Protein AF-A0A7S4VTU2-F1 (afdb_monomer_lite)

Organism: NCBI:txid49249

Foldseek 3Di:
DVVVPPPPDDDDDPDDQPDWAQAEEEADQDPVCLVVVLQVVQLVCVCVVCVPPPCPPDTCELFQGWEEEVPDTRHDPVGHRYYYYYLVVVVVVCVVVLLNGRHQEYELEACVVVDPSSVVSLVSLLLSQLLLDDDDPPPDDPPPPPVDDPDPPDDPVNVVVVVSVVSNVVNVVSVGHHYHYHYYHDDDPVVVVCQVSADAPPVRHRPDDPDDDDDDDDPPPPDPPDDDDDDDPDDDDDDDDDPDDDPDPLVVQLVVVVCCVVVQVPDPPRDDDDDDDDDDDVSVVVSVVVNVVVVVVVVVVVVVVVVVPPDDDDDPPVVVPVPD

Radius of gyration: 29.03 Å; chains: 1; bounding box: 72×48×92 Å

Structure (mmCIF, N/CA/C/O backbone):
data_AF-A0A7S4VTU2-F1
#
_entry.id   AF-A0A7S4VTU2-F1
#
loop_
_atom_site.group_PDB
_atom_site.id
_atom_site.type_symbol
_atom_site.label_atom_id
_atom_site.label_alt_id
_atom_site.label_comp_id
_atom_site.label_asym_id
_atom_site.label_entity_id
_atom_site.label_seq_id
_atom_site.pdbx_PDB_ins_code
_atom_site.Cartn_x
_atom_site.Cartn_y
_atom_site.Cartn_z
_atom_site.occupancy
_atom_site.B_iso_or_equiv
_atom_site.auth_seq_id
_atom_site.auth_comp_id
_atom_site.auth_asym_id
_atom_site.auth_atom_id
_atom_site.pdbx_PDB_model_num
ATOM 1 N N . LEU A 1 1 ? 19.420 9.548 -17.922 1.00 40.00 1 LEU A N 1
ATOM 2 C CA . LEU A 1 1 ? 20.019 8.667 -18.965 1.00 40.00 1 LEU A CA 1
ATOM 3 C C . LEU A 1 1 ? 21.551 8.772 -19.088 1.00 40.00 1 LEU A C 1
ATOM 5 O O . LEU A 1 1 ? 22.190 7.732 -19.171 1.00 40.00 1 LEU A O 1
ATOM 9 N N . ARG A 1 2 ? 22.180 9.964 -19.043 1.00 29.72 2 ARG A N 1
ATOM 10 C CA . ARG A 1 2 ? 23.663 10.096 -19.081 1.00 29.72 2 ARG A CA 1
ATOM 11 C C . ARG A 1 2 ? 24.405 9.449 -17.895 1.00 29.72 2 ARG A C 1
ATOM 13 O O . ARG A 1 2 ? 25.515 8.967 -18.078 1.00 29.72 2 ARG A O 1
ATOM 20 N N . GLN A 1 3 ? 23.776 9.350 -16.723 1.00 34.97 3 GLN A N 1
ATOM 21 C CA . GLN A 1 3 ? 24.360 8.702 -15.535 1.00 34.97 3 GLN A CA 1
ATOM 22 C C . GLN A 1 3 ? 24.452 7.165 -15.618 1.00 34.97 3 GLN A C 1
ATOM 24 O O . GLN A 1 3 ? 25.095 6.549 -14.777 1.00 34.97 3 GLN A O 1
ATOM 29 N N . ILE A 1 4 ? 23.857 6.529 -16.635 1.00 45.12 4 ILE A N 1
ATOM 30 C CA . ILE A 1 4 ? 23.914 5.064 -16.798 1.00 45.12 4 ILE A CA 1
ATOM 31 C C . ILE A 1 4 ? 25.261 4.625 -17.409 1.00 45.12 4 ILE A C 1
ATOM 33 O O . ILE A 1 4 ? 25.689 3.490 -17.220 1.00 45.12 4 ILE A O 1
ATOM 37 N N . ARG A 1 5 ? 25.976 5.528 -18.097 1.00 38.53 5 ARG A N 1
ATOM 38 C CA . ARG A 1 5 ? 27.208 5.201 -18.836 1.00 38.53 5 ARG A CA 1
ATOM 39 C C . ARG A 1 5 ? 28.486 5.207 -17.986 1.00 38.53 5 ARG A C 1
ATOM 41 O O . ARG A 1 5 ? 29.438 4.528 -18.349 1.00 38.53 5 ARG A O 1
ATOM 48 N N . SER A 1 6 ? 28.535 5.931 -16.865 1.00 34.62 6 SER A N 1
ATOM 49 C CA . SER A 1 6 ? 29.806 6.204 -16.166 1.00 34.62 6 SER A CA 1
ATOM 50 C C . SER A 1 6 ? 30.264 5.130 -15.169 1.00 34.62 6 SER A C 1
ATOM 52 O O . SER A 1 6 ? 31.281 5.325 -14.515 1.00 34.62 6 SER A O 1
ATOM 54 N N . LYS A 1 7 ? 29.555 4.000 -15.033 1.00 42.59 7 LYS A N 1
ATOM 55 C CA . LYS A 1 7 ? 29.944 2.903 -14.119 1.00 42.59 7 LYS A CA 1
ATOM 56 C C . LYS A 1 7 ? 30.549 1.669 -14.802 1.00 42.59 7 LYS A C 1
ATOM 58 O O . LYS A 1 7 ? 30.859 0.708 -14.113 1.00 42.59 7 LYS A O 1
ATOM 63 N N . PHE A 1 8 ? 30.744 1.683 -16.122 1.00 46.78 8 PHE A N 1
ATOM 64 C CA . PHE A 1 8 ? 31.184 0.499 -16.882 1.00 46.78 8 PHE A CA 1
ATOM 65 C C . PHE A 1 8 ? 32.646 0.522 -17.354 1.00 46.78 8 PHE A C 1
ATOM 67 O O . PHE A 1 8 ? 33.043 -0.295 -18.175 1.00 46.78 8 PHE A O 1
ATOM 74 N N . SER A 1 9 ? 33.470 1.420 -16.817 1.00 39.59 9 SER A N 1
ATOM 75 C CA . SER A 1 9 ? 34.893 1.504 -17.156 1.00 39.59 9 SER A CA 1
ATOM 76 C C . SER A 1 9 ? 35.745 1.535 -15.889 1.00 39.59 9 SER A C 1
ATOM 78 O O . SER A 1 9 ? 36.169 2.607 -15.462 1.00 39.59 9 SER A O 1
ATOM 80 N N . SER A 1 10 ? 35.958 0.374 -15.262 1.00 35.88 10 SER A N 1
ATOM 81 C CA . SER A 1 10 ? 37.246 -0.029 -14.660 1.00 35.88 10 SER A CA 1
ATOM 82 C C . SER A 1 10 ? 37.126 -1.276 -13.773 1.00 35.88 10 SER A C 1
ATOM 84 O O . SER A 1 10 ? 36.229 -1.406 -12.947 1.00 35.88 10 SER A O 1
ATOM 86 N N . SER A 1 11 ? 38.132 -2.141 -13.918 1.00 35.06 11 SER A N 1
ATOM 87 C CA . SER A 1 11 ? 38.519 -3.283 -13.078 1.00 35.06 11 SER A CA 1
ATOM 88 C C . SER A 1 11 ? 37.691 -4.572 -13.185 1.00 35.06 11 SER A C 1
ATOM 90 O O . SER A 1 11 ? 36.651 -4.769 -12.563 1.00 35.06 11 SER A O 1
ATOM 92 N N . ALA A 1 12 ? 38.260 -5.505 -13.952 1.00 45.22 12 ALA A N 1
ATOM 93 C CA . ALA A 1 12 ? 38.020 -6.931 -13.837 1.00 45.22 12 ALA A CA 1
ATOM 94 C C . ALA A 1 12 ? 38.477 -7.411 -12.447 1.00 45.22 12 ALA A C 1
ATOM 96 O O . ALA A 1 12 ? 39.652 -7.672 -12.211 1.00 45.22 12 ALA A O 1
ATOM 97 N N . SER A 1 13 ? 37.531 -7.506 -11.522 1.00 37.91 13 SER A N 1
ATOM 98 C CA . SER A 1 13 ? 37.594 -8.409 -10.372 1.00 37.91 13 SER A CA 1
ATOM 99 C C . SER A 1 13 ? 36.424 -9.383 -10.508 1.00 37.91 13 SER A C 1
ATOM 101 O O . SER A 1 13 ? 35.454 -9.061 -11.198 1.00 37.91 13 SER A O 1
ATOM 103 N N . SER A 1 14 ? 36.528 -10.585 -9.938 1.00 41.78 14 SER A N 1
ATOM 104 C CA . SER A 1 14 ? 35.570 -11.705 -10.003 1.00 41.78 14 SER A CA 1
ATOM 105 C C . SER A 1 14 ? 34.152 -11.331 -9.533 1.00 41.78 14 SER A C 1
ATOM 107 O O . SER A 1 14 ? 33.668 -11.725 -8.473 1.00 41.78 14 SER A O 1
ATOM 109 N N . THR A 1 15 ? 33.465 -10.532 -10.344 1.00 41.22 15 THR A N 1
ATOM 110 C CA . THR A 1 15 ? 32.199 -9.897 -10.010 1.00 41.22 15 THR A CA 1
ATOM 111 C C . THR A 1 15 ? 31.136 -10.980 -10.055 1.00 41.22 15 THR A C 1
ATOM 113 O O . THR A 1 15 ? 30.817 -11.489 -11.131 1.00 41.22 15 THR A O 1
ATOM 116 N N . LYS A 1 16 ? 30.610 -11.363 -8.881 1.00 49.78 16 LYS A N 1
ATOM 117 C CA . LYS A 1 16 ? 29.386 -12.168 -8.757 1.00 49.78 16 LYS A CA 1
ATOM 118 C C . LYS A 1 16 ? 28.399 -11.686 -9.820 1.00 49.78 16 LYS A C 1
ATOM 120 O O . LYS A 1 16 ? 28.089 -10.495 -9.845 1.00 49.78 16 LYS A O 1
ATOM 125 N N . GLN A 1 17 ? 27.947 -12.583 -10.700 1.00 56.03 17 GLN A N 1
ATOM 126 C CA . GLN A 1 17 ? 26.951 -12.248 -11.719 1.00 56.03 17 GLN A CA 1
ATOM 127 C C . GLN A 1 17 ? 25.805 -11.487 -11.048 1.00 56.03 17 GLN A C 1
ATOM 129 O O . GLN A 1 17 ? 25.237 -11.961 -10.062 1.00 56.03 17 GLN A O 1
ATOM 134 N N . GLN A 1 18 ? 25.524 -10.276 -11.527 1.00 66.38 18 GLN A N 1
ATOM 135 C CA . GLN A 1 18 ? 24.497 -9.432 -10.938 1.00 66.38 18 GLN A CA 1
ATOM 136 C C . GLN A 1 18 ? 23.137 -10.098 -11.165 1.00 66.38 18 GLN A C 1
ATOM 138 O O . GLN A 1 18 ? 22.614 -10.094 -12.275 1.00 66.38 18 GLN A O 1
ATOM 143 N N . GLN A 1 19 ? 22.587 -10.714 -10.120 1.00 81.81 19 GLN A N 1
ATOM 144 C CA . GLN A 1 19 ? 21.297 -11.390 -10.197 1.00 81.81 19 GLN A CA 1
ATOM 145 C C . GLN A 1 19 ? 20.171 -10.350 -10.166 1.00 81.81 19 GLN A C 1
ATOM 147 O O . GLN A 1 19 ? 20.000 -9.629 -9.181 1.00 81.81 19 GLN A O 1
ATOM 152 N N . TYR A 1 20 ? 19.416 -10.266 -11.259 1.00 92.69 20 TYR A N 1
ATOM 153 C CA . TYR A 1 20 ? 18.222 -9.429 -11.382 1.00 92.69 20 TYR A CA 1
ATOM 154 C C . TYR A 1 20 ? 16.967 -10.188 -10.943 1.00 92.69 20 TYR A C 1
ATOM 156 O O . TYR A 1 20 ? 16.973 -11.415 -10.821 1.00 92.69 20 TYR A O 1
ATOM 164 N N . GLY A 1 21 ? 15.884 -9.450 -10.701 1.00 93.69 21 GLY A N 1
ATOM 165 C CA . GLY A 1 21 ? 14.573 -10.034 -10.418 1.00 93.69 21 GLY A CA 1
ATOM 166 C C . GLY A 1 21 ? 14.492 -10.851 -9.126 1.00 93.69 21 GLY A C 1
ATOM 167 O O . GLY A 1 21 ? 13.740 -11.814 -9.061 1.00 93.69 21 GLY A O 1
ATOM 168 N N . GLN A 1 22 ? 15.294 -10.503 -8.120 1.00 94.44 22 GLN A N 1
ATOM 169 C CA . GLN A 1 22 ? 15.454 -11.281 -6.888 1.00 94.44 22 GLN A CA 1
ATOM 170 C C . GLN A 1 22 ? 14.458 -10.915 -5.782 1.00 94.44 22 GLN A C 1
ATOM 172 O O . GLN A 1 22 ? 14.424 -11.598 -4.761 1.00 94.44 22 GLN A O 1
ATOM 177 N N . ILE A 1 23 ? 13.715 -9.819 -5.946 1.00 97.38 23 ILE A N 1
ATOM 178 C CA . ILE A 1 23 ? 12.828 -9.266 -4.919 1.00 97.38 23 ILE A CA 1
ATOM 179 C C . ILE A 1 23 ? 11.372 -9.333 -5.387 1.00 97.38 23 ILE A C 1
ATOM 181 O O . ILE A 1 23 ? 11.063 -9.024 -6.541 1.00 97.38 23 ILE A O 1
ATOM 185 N N . ILE A 1 24 ? 10.489 -9.699 -4.464 1.00 98.50 24 ILE A N 1
ATOM 186 C CA . ILE A 1 24 ? 9.048 -9.473 -4.529 1.00 98.50 24 ILE A CA 1
ATOM 187 C C . ILE A 1 24 ? 8.789 -8.136 -3.832 1.00 98.50 24 ILE A C 1
ATOM 189 O O . ILE A 1 24 ? 9.043 -8.005 -2.634 1.00 98.50 24 ILE A O 1
ATOM 193 N N . GLY A 1 25 ? 8.370 -7.127 -4.592 1.00 98.44 25 GLY A N 1
ATOM 194 C CA . GLY A 1 25 ? 7.991 -5.821 -4.049 1.00 98.44 25 GLY A CA 1
ATOM 195 C C . GLY A 1 25 ? 6.485 -5.762 -3.835 1.00 98.44 25 GLY A C 1
ATOM 196 O O . GLY A 1 25 ? 5.756 -6.051 -4.773 1.00 98.44 25 GLY A O 1
ATOM 197 N N . ILE A 1 26 ? 6.022 -5.393 -2.645 1.00 98.69 26 ILE A N 1
ATOM 198 C CA . ILE A 1 26 ? 4.600 -5.244 -2.321 1.00 98.69 26 ILE A CA 1
ATOM 199 C C . ILE A 1 26 ? 4.356 -3.804 -1.905 1.00 98.69 26 ILE A C 1
ATOM 201 O O . ILE A 1 26 ? 4.877 -3.361 -0.876 1.00 98.69 26 ILE A O 1
ATOM 205 N N . THR A 1 27 ? 3.610 -3.058 -2.713 1.00 98.19 27 THR A N 1
ATOM 206 C CA . THR A 1 27 ? 3.321 -1.665 -2.393 1.00 98.19 27 THR A CA 1
ATOM 207 C C . THR A 1 27 ? 2.128 -1.534 -1.466 1.00 98.19 27 THR A C 1
ATOM 209 O O . THR A 1 27 ? 1.246 -2.382 -1.462 1.00 98.19 27 THR A O 1
ATOM 212 N N . GLN A 1 28 ? 2.148 -0.498 -0.636 1.00 97.81 28 GLN A N 1
ATOM 213 C CA . GLN A 1 28 ? 1.076 -0.139 0.284 1.00 97.81 28 GLN A CA 1
ATOM 214 C C . GLN A 1 28 ? 0.897 1.386 0.247 1.00 97.81 28 GLN A C 1
ATOM 216 O O . GLN A 1 28 ? 1.896 2.110 0.357 1.00 97.81 28 GLN A O 1
ATOM 221 N N . PRO A 1 29 ? -0.332 1.916 0.175 1.00 95.12 29 PRO A N 1
ATOM 222 C CA . PRO A 1 29 ? -0.556 3.361 0.158 1.00 95.12 29 PRO A CA 1
ATOM 223 C C . PRO A 1 29 ? -0.174 4.006 1.499 1.00 95.12 29 PRO A C 1
ATOM 225 O O . PRO A 1 29 ? 0.302 5.145 1.555 1.00 95.12 29 PRO A O 1
ATOM 228 N N . ARG A 1 30 ? -0.296 3.253 2.602 1.00 95.31 30 ARG A N 1
ATOM 229 C CA . ARG A 1 30 ? -0.064 3.735 3.970 1.00 95.31 30 ARG A CA 1
ATOM 230 C C . ARG A 1 30 ? 1.252 3.218 4.543 1.00 95.31 30 ARG A C 1
ATOM 232 O O . ARG A 1 30 ? 1.562 2.029 4.502 1.00 95.31 30 ARG A O 1
ATOM 239 N N . ARG A 1 31 ? 2.007 4.118 5.186 1.00 96.69 31 ARG A N 1
ATOM 240 C CA . ARG A 1 31 ? 3.276 3.779 5.862 1.00 96.69 31 ARG A CA 1
ATOM 241 C C . ARG A 1 31 ? 3.079 2.745 6.968 1.00 96.69 31 ARG A C 1
ATOM 243 O O . ARG A 1 31 ? 3.867 1.811 7.059 1.00 96.69 31 ARG A O 1
ATOM 250 N N . VAL A 1 32 ? 2.042 2.924 7.790 1.00 96.38 32 VAL A N 1
ATOM 251 C CA . VAL A 1 32 ? 1.743 2.022 8.912 1.00 96.38 32 VAL A CA 1
ATOM 252 C C . VAL A 1 32 ? 1.470 0.613 8.392 1.00 96.38 32 VAL A C 1
ATOM 254 O O . VAL A 1 32 ? 2.102 -0.314 8.878 1.00 96.38 32 VAL A O 1
ATOM 257 N N . ALA A 1 33 ? 0.652 0.472 7.341 1.00 96.50 33 ALA A N 1
ATOM 258 C CA . ALA A 1 33 ? 0.368 -0.816 6.706 1.00 96.50 33 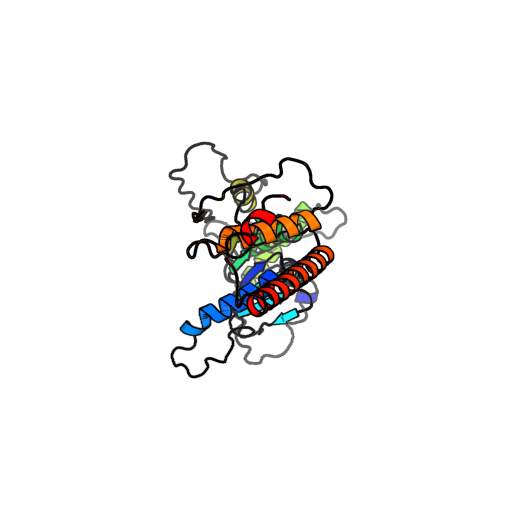ALA A CA 1
ATOM 259 C C . ALA A 1 33 ? 1.643 -1.507 6.195 1.00 96.50 33 ALA A C 1
ATOM 261 O O . ALA A 1 33 ? 1.892 -2.662 6.527 1.00 96.50 33 ALA A O 1
ATOM 262 N N . ALA A 1 34 ? 2.517 -0.791 5.474 1.00 97.69 34 ALA A N 1
ATOM 263 C CA . ALA A 1 34 ? 3.781 -1.361 4.995 1.00 97.69 34 ALA A CA 1
ATOM 264 C C . ALA A 1 34 ? 4.655 -1.925 6.131 1.00 97.69 34 ALA A C 1
ATOM 266 O O . ALA A 1 34 ? 5.261 -2.985 5.980 1.00 97.69 34 ALA A O 1
ATOM 267 N N . ILE A 1 35 ? 4.730 -1.221 7.266 1.00 97.94 35 ILE A N 1
ATOM 268 C CA . ILE A 1 35 ? 5.547 -1.623 8.420 1.00 97.94 35 ILE A CA 1
ATOM 269 C C . ILE A 1 35 ? 4.910 -2.809 9.151 1.00 97.94 35 ILE A C 1
ATOM 271 O O . ILE A 1 35 ? 5.590 -3.800 9.430 1.00 97.94 35 ILE A O 1
ATOM 275 N N . THR A 1 36 ? 3.619 -2.718 9.477 1.00 97.56 36 THR A N 1
ATOM 276 C CA . THR A 1 36 ? 2.928 -3.730 10.286 1.00 97.56 36 THR A CA 1
ATOM 277 C C . THR A 1 36 ? 2.757 -5.037 9.524 1.00 97.56 36 THR A C 1
ATOM 279 O O . THR A 1 36 ? 3.009 -6.094 10.100 1.00 97.56 36 THR A O 1
ATOM 282 N N . ILE A 1 37 ? 2.441 -4.984 8.226 1.00 97.81 37 ILE A N 1
ATOM 283 C CA . ILE A 1 37 ? 2.336 -6.179 7.382 1.00 97.81 37 ILE A CA 1
ATOM 284 C C . ILE A 1 37 ? 3.711 -6.835 7.222 1.00 97.81 37 ILE A C 1
ATOM 286 O O . ILE A 1 37 ? 3.826 -8.044 7.398 1.00 97.81 37 ILE A O 1
ATOM 290 N N . ALA A 1 38 ? 4.783 -6.068 6.982 1.00 97.56 38 ALA A N 1
ATOM 291 C CA . ALA A 1 38 ? 6.133 -6.635 6.902 1.00 97.56 38 ALA A CA 1
ATOM 292 C C . ALA A 1 38 ? 6.541 -7.352 8.195 1.00 97.56 38 ALA A C 1
ATOM 294 O O . ALA A 1 38 ? 7.101 -8.450 8.151 1.00 97.56 38 ALA A O 1
ATOM 295 N N . LYS A 1 39 ? 6.247 -6.742 9.349 1.00 95.94 39 LYS A N 1
ATOM 296 C CA . LYS A 1 39 ? 6.483 -7.358 10.657 1.00 95.94 39 LYS A CA 1
ATOM 297 C C . LYS A 1 39 ? 5.674 -8.648 10.804 1.00 95.94 39 LYS A C 1
ATOM 299 O O . LYS A 1 39 ? 6.248 -9.681 11.139 1.00 95.94 39 LYS A O 1
ATOM 304 N N . ARG A 1 40 ? 4.382 -8.606 10.476 1.00 95.50 40 ARG A N 1
ATOM 305 C CA . ARG A 1 40 ? 3.490 -9.761 10.570 1.00 95.50 40 ARG A CA 1
ATOM 306 C C . ARG A 1 40 ? 3.939 -10.918 9.674 1.00 95.50 40 ARG A C 1
ATOM 308 O O . ARG A 1 40 ? 4.052 -12.041 10.148 1.00 95.50 40 ARG A O 1
ATOM 315 N N . VAL A 1 41 ? 4.276 -10.649 8.414 1.00 95.88 41 VAL A N 1
ATOM 316 C CA . VAL A 1 41 ? 4.770 -11.670 7.473 1.00 95.88 41 VAL A CA 1
ATOM 317 C C . VAL A 1 41 ? 6.114 -12.244 7.918 1.00 95.88 41 VAL A C 1
ATOM 319 O O . VAL A 1 41 ? 6.349 -13.442 7.790 1.00 95.88 41 VAL A O 1
ATOM 322 N N . SER A 1 42 ? 6.998 -11.424 8.493 1.00 93.56 42 SER A N 1
ATOM 323 C CA . SER A 1 42 ? 8.229 -11.919 9.120 1.00 93.56 42 SER A CA 1
ATOM 324 C C . SER A 1 42 ? 7.935 -12.928 10.237 1.00 93.56 42 SER A C 1
ATOM 326 O O . SER A 1 42 ? 8.594 -13.963 10.309 1.00 93.56 42 SER A O 1
ATOM 328 N N . GLU A 1 43 ? 6.968 -12.633 11.107 1.00 91.81 43 GLU A N 1
ATOM 329 C CA . GLU A 1 43 ? 6.561 -13.515 12.210 1.00 91.81 43 GLU A CA 1
ATOM 330 C C . GLU A 1 43 ? 5.907 -14.807 11.698 1.00 91.81 43 GLU A C 1
ATOM 332 O O . GLU A 1 43 ? 6.222 -15.886 12.192 1.00 91.81 43 GLU A O 1
ATOM 337 N N . GLU A 1 44 ? 5.064 -14.727 10.666 1.00 91.62 44 GLU A N 1
ATOM 338 C CA . GLU A 1 44 ? 4.400 -15.894 10.068 1.00 91.62 44 GLU A CA 1
ATOM 339 C C . GLU A 1 44 ? 5.366 -16.827 9.325 1.00 91.62 44 GLU A C 1
ATOM 341 O O . GLU A 1 44 ? 5.181 -18.045 9.324 1.00 91.62 44 GLU A O 1
ATOM 346 N N . LEU A 1 45 ? 6.427 -16.288 8.720 1.00 90.12 45 LEU A N 1
ATOM 347 C CA . LEU A 1 45 ? 7.443 -17.089 8.031 1.00 90.12 45 LEU A CA 1
ATOM 348 C C . LEU A 1 45 ? 8.474 -17.709 8.983 1.00 90.12 45 LEU A C 1
ATOM 350 O O . LEU A 1 45 ? 9.109 -18.709 8.627 1.00 90.12 45 LEU A O 1
ATOM 354 N N . ALA A 1 46 ? 8.652 -17.147 10.183 1.00 85.50 46 ALA A N 1
ATOM 355 C CA . ALA A 1 46 ? 9.682 -17.576 11.127 1.00 85.50 46 ALA A CA 1
ATOM 356 C C . ALA A 1 46 ? 9.629 -19.083 11.471 1.00 85.50 46 ALA A C 1
ATOM 358 O O . ALA A 1 46 ? 10.683 -19.725 11.384 1.00 85.50 46 ALA A O 1
ATOM 359 N N . PRO A 1 47 ? 8.461 -19.703 11.757 1.00 83.88 47 PRO A N 1
ATOM 360 C CA . PRO A 1 47 ? 8.382 -21.134 12.071 1.00 83.88 47 PRO A CA 1
ATOM 361 C C . PRO A 1 47 ? 8.888 -22.044 10.944 1.00 83.88 47 PRO A C 1
ATOM 363 O O . PRO A 1 47 ? 9.502 -23.077 11.202 1.00 83.88 47 PRO A O 1
ATOM 366 N N . SER A 1 48 ? 8.667 -21.656 9.684 1.00 81.25 48 SER A N 1
ATOM 367 C CA . SER A 1 48 ? 9.107 -22.441 8.522 1.00 81.25 48 SER A CA 1
ATOM 368 C C . SER A 1 48 ? 10.608 -22.304 8.259 1.00 81.25 48 SER A C 1
ATOM 370 O O . SER A 1 48 ? 11.234 -23.219 7.722 1.00 81.25 48 SER A O 1
ATOM 372 N N . TYR A 1 49 ? 11.196 -21.163 8.628 1.00 77.44 49 TYR A N 1
ATOM 373 C CA . TYR A 1 49 ? 12.594 -20.846 8.340 1.00 77.44 49 TYR A CA 1
ATOM 374 C C . TYR A 1 49 ? 13.556 -21.378 9.413 1.00 77.44 49 TYR A C 1
ATOM 376 O O . TYR A 1 49 ? 14.664 -21.814 9.101 1.00 77.44 49 TYR A O 1
ATOM 384 N N . PHE A 1 50 ? 13.128 -21.405 10.677 1.00 77.25 50 PHE A N 1
ATOM 385 C CA . PHE A 1 50 ? 13.928 -21.876 11.808 1.00 77.25 50 PHE A CA 1
ATOM 386 C C . PHE A 1 50 ? 13.462 -23.265 12.278 1.00 77.25 50 PHE A C 1
ATOM 388 O O . PHE A 1 50 ? 12.941 -23.420 13.377 1.00 77.25 50 PHE A O 1
ATOM 395 N N . ARG A 1 51 ? 13.675 -24.305 11.453 1.00 62.88 51 ARG A N 1
ATOM 396 C CA . ARG A 1 51 ? 13.191 -25.683 11.720 1.00 62.88 51 ARG A CA 1
ATOM 397 C C . ARG A 1 51 ? 13.737 -26.345 13.000 1.00 62.88 51 ARG A C 1
ATOM 399 O O . ARG A 1 51 ? 13.154 -27.329 13.435 1.00 62.88 51 ARG A O 1
ATOM 406 N N . ASN A 1 52 ? 14.806 -25.821 13.611 1.00 58.81 52 ASN A N 1
ATOM 407 C CA . ASN A 1 52 ? 15.500 -26.468 14.738 1.00 58.81 52 ASN A CA 1
ATOM 408 C C . ASN A 1 52 ? 15.541 -25.646 16.040 1.00 58.81 52 ASN A C 1
ATOM 410 O O . ASN A 1 52 ? 16.356 -25.936 16.909 1.00 58.81 52 ASN A O 1
ATOM 414 N N . GLY A 1 53 ? 14.698 -24.621 16.203 1.00 53.88 53 GLY A N 1
ATOM 415 C CA . GLY A 1 53 ? 14.548 -23.925 17.494 1.00 53.88 53 GLY A CA 1
ATOM 416 C C . GLY A 1 53 ? 15.783 -23.163 18.002 1.00 53.88 53 GLY A C 1
ATOM 417 O O . GLY A 1 53 ? 15.744 -22.604 19.091 1.00 53.88 53 GLY A O 1
ATOM 418 N N . THR A 1 54 ? 16.869 -23.089 17.229 1.00 53.06 54 THR A N 1
ATOM 419 C CA . THR A 1 54 ? 18.134 -22.480 17.670 1.00 53.06 54 THR A CA 1
ATOM 420 C C . THR A 1 54 ? 18.145 -20.952 17.631 1.00 53.06 54 THR A C 1
ATOM 422 O O . THR A 1 54 ? 19.148 -20.367 18.009 1.00 53.06 54 THR A O 1
ATOM 425 N N . ASP A 1 55 ? 17.070 -20.297 17.180 1.00 57.44 55 ASP A N 1
ATOM 426 C CA . ASP A 1 55 ? 17.054 -18.842 16.980 1.00 57.44 55 ASP A CA 1
ATOM 427 C C . ASP A 1 55 ? 15.622 -18.253 17.044 1.00 57.44 55 ASP A C 1
ATOM 429 O O . ASP A 1 55 ? 15.240 -17.429 16.218 1.00 57.44 55 ASP A O 1
ATOM 433 N N . ILE A 1 56 ? 14.798 -18.638 18.035 1.00 54.22 56 ILE A N 1
ATOM 434 C CA . ILE A 1 56 ? 13.434 -18.070 18.207 1.00 54.22 56 ILE A CA 1
ATOM 435 C C . ILE A 1 56 ? 13.419 -16.536 18.364 1.00 54.22 56 ILE A C 1
ATOM 437 O O . ILE A 1 56 ? 12.396 -15.895 18.150 1.00 54.22 56 ILE A O 1
ATOM 441 N N . ASN A 1 57 ? 14.565 -15.948 18.720 1.00 55.59 57 ASN A N 1
ATOM 442 C CA . ASN A 1 57 ? 14.748 -14.507 18.894 1.00 55.59 57 ASN A CA 1
ATOM 443 C C . ASN A 1 57 ? 15.251 -13.803 17.623 1.00 55.59 57 ASN A C 1
ATOM 445 O O . ASN A 1 57 ? 15.449 -12.586 17.627 1.00 55.59 57 ASN A O 1
ATOM 449 N N . LYS A 1 58 ? 15.499 -14.535 16.530 1.00 68.19 58 LYS A N 1
ATOM 450 C CA . LYS A 1 58 ? 16.052 -13.959 15.307 1.00 68.19 58 LYS A CA 1
ATOM 451 C C . LYS A 1 58 ? 14.938 -13.514 14.375 1.00 68.19 58 LYS A C 1
ATOM 453 O O . LYS A 1 58 ? 14.284 -14.315 13.715 1.00 68.19 58 LYS A O 1
ATOM 458 N N . SER A 1 59 ? 14.756 -12.203 14.294 1.00 79.69 59 SER A N 1
ATOM 459 C CA . SER A 1 59 ? 13.774 -11.617 13.390 1.00 79.69 59 SER A CA 1
ATOM 460 C C . SER A 1 59 ? 14.178 -11.799 11.922 1.00 79.69 59 SER A C 1
ATOM 462 O O . SER A 1 59 ? 15.317 -11.520 11.524 1.00 79.69 59 SER A O 1
ATOM 464 N N . LEU A 1 60 ? 13.227 -12.244 11.097 1.00 89.69 60 LEU A N 1
ATOM 465 C CA . LEU A 1 60 ? 13.364 -12.220 9.639 1.00 89.69 60 LEU A CA 1
ATOM 466 C C . LEU A 1 60 ? 13.191 -10.800 9.078 1.00 89.69 60 LEU A C 1
ATOM 468 O O . LEU A 1 60 ? 13.600 -10.559 7.939 1.00 89.69 60 LEU A O 1
ATOM 472 N N . LEU A 1 61 ? 12.645 -9.873 9.876 1.00 93.88 61 LEU A N 1
ATOM 473 C CA . LEU A 1 61 ? 12.477 -8.465 9.539 1.00 93.88 61 LEU A CA 1
ATOM 474 C C . LEU A 1 61 ? 13.839 -7.775 9.402 1.00 93.88 61 LEU A C 1
ATOM 476 O O . LEU A 1 61 ? 14.726 -7.948 10.234 1.00 93.88 61 LEU A O 1
ATOM 480 N N . GLY A 1 62 ? 14.010 -7.004 8.333 1.00 93.06 62 GLY A N 1
ATOM 481 C CA . GLY A 1 62 ? 15.291 -6.421 7.936 1.00 93.06 62 GLY A CA 1
ATOM 482 C C . GLY A 1 62 ? 16.205 -7.384 7.179 1.00 93.06 62 GLY A C 1
ATOM 483 O O . GLY A 1 62 ? 17.076 -6.934 6.438 1.00 93.06 62 GLY A O 1
ATOM 484 N N . ASN A 1 63 ? 15.978 -8.694 7.305 1.00 92.38 63 ASN A N 1
ATOM 485 C CA . ASN A 1 63 ? 16.735 -9.742 6.632 1.00 92.38 63 ASN A CA 1
ATOM 486 C C . ASN A 1 63 ? 15.949 -10.245 5.421 1.00 92.38 63 ASN A C 1
ATOM 488 O O . ASN A 1 63 ? 15.980 -9.585 4.391 1.00 92.38 63 ASN A O 1
ATOM 492 N N . LEU A 1 64 ? 15.240 -11.376 5.526 1.00 93.88 64 LEU A N 1
ATOM 493 C CA . LEU A 1 64 ? 14.464 -11.975 4.431 1.00 93.88 64 LEU A CA 1
ATOM 494 C C . LEU A 1 64 ? 13.261 -11.107 4.031 1.00 93.88 64 LEU A C 1
ATOM 496 O O . LEU A 1 64 ? 13.002 -10.926 2.836 1.00 93.88 64 LEU A O 1
ATOM 500 N N . VAL A 1 65 ? 12.561 -10.573 5.032 1.00 97.44 65 VAL A N 1
ATOM 501 C CA . VAL A 1 65 ? 11.419 -9.668 4.880 1.00 97.44 65 VAL A CA 1
ATOM 502 C C . VAL A 1 65 ? 11.870 -8.278 5.300 1.00 97.44 65 VAL A C 1
ATOM 504 O O . VAL A 1 65 ? 12.553 -8.131 6.307 1.00 97.44 65 VAL A O 1
ATOM 507 N N . GLY A 1 66 ? 11.513 -7.242 4.559 1.00 97.81 66 GLY A N 1
ATOM 508 C CA . GLY A 1 66 ? 11.857 -5.872 4.922 1.00 97.81 66 GLY A CA 1
ATOM 509 C C . GLY A 1 66 ? 10.760 -4.891 4.564 1.00 97.81 66 GLY A C 1
ATOM 510 O O . GLY A 1 66 ? 9.856 -5.217 3.794 1.00 97.81 66 GLY A O 1
ATOM 511 N N . TYR A 1 67 ? 10.875 -3.676 5.094 1.00 98.56 67 TYR A N 1
ATOM 512 C CA . TYR A 1 67 ? 10.044 -2.556 4.672 1.00 98.56 67 TYR A CA 1
ATOM 513 C C . TYR A 1 67 ? 10.873 -1.328 4.292 1.00 98.56 67 TYR A C 1
ATOM 515 O O . TYR A 1 67 ? 11.970 -1.103 4.812 1.00 98.56 67 TYR A O 1
ATOM 523 N N . ARG A 1 68 ? 10.330 -0.498 3.397 1.00 98.19 68 ARG A N 1
ATOM 524 C CA . ARG A 1 68 ? 10.887 0.807 3.019 1.00 98.19 68 ARG A CA 1
ATOM 525 C C . ARG A 1 68 ? 9.786 1.852 2.913 1.00 98.19 68 ARG A C 1
ATOM 527 O O . ARG A 1 68 ? 8.997 1.849 1.972 1.00 98.19 68 ARG A O 1
ATOM 534 N N . VAL A 1 69 ? 9.781 2.796 3.843 1.00 98.19 69 VAL A N 1
ATOM 535 C CA . VAL A 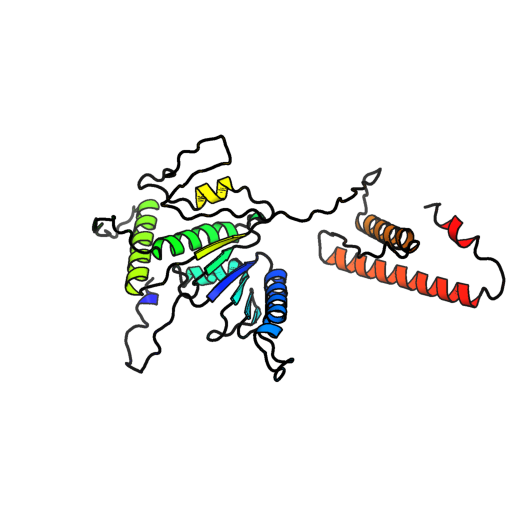1 69 ? 8.872 3.943 3.840 1.00 98.19 69 VAL A CA 1
ATOM 536 C C . VAL A 1 69 ? 9.671 5.248 3.832 1.00 98.19 69 VAL A C 1
ATOM 538 O O . VAL A 1 69 ? 10.899 5.265 3.921 1.00 98.19 69 VAL A O 1
ATOM 541 N N . ARG A 1 70 ? 8.995 6.391 3.691 1.00 96.06 70 ARG A N 1
ATOM 542 C CA . ARG A 1 70 ? 9.689 7.681 3.774 1.00 96.06 70 ARG A CA 1
ATOM 543 C C . ARG A 1 70 ? 10.295 7.850 5.172 1.00 96.06 70 ARG A C 1
ATOM 545 O O . ARG A 1 70 ? 9.583 7.701 6.161 1.00 96.06 70 ARG A O 1
ATOM 552 N N . PHE A 1 71 ? 11.582 8.193 5.216 1.00 95.69 71 PHE A N 1
ATOM 553 C CA . PHE A 1 71 ? 12.371 8.437 6.433 1.00 95.69 71 PHE A CA 1
ATOM 554 C C . PHE A 1 71 ? 12.595 7.232 7.356 1.00 95.69 71 PHE A C 1
ATOM 556 O O . PHE A 1 71 ? 13.257 7.394 8.372 1.00 95.69 71 PHE A O 1
ATOM 563 N N . ASP A 1 72 ? 12.110 6.042 7.002 1.00 97.00 72 ASP A N 1
ATOM 564 C CA . ASP A 1 72 ? 12.353 4.828 7.779 1.00 97.00 72 ASP A CA 1
ATOM 565 C C . ASP A 1 72 ? 12.446 3.605 6.856 1.00 97.00 72 ASP A C 1
ATOM 567 O O . ASP A 1 72 ? 11.646 3.421 5.937 1.00 97.00 72 ASP A O 1
ATOM 571 N N . SER A 1 73 ? 13.469 2.784 7.059 1.00 96.31 73 SER A N 1
ATOM 572 C CA . SER A 1 73 ? 13.782 1.647 6.202 1.00 96.31 73 SER A CA 1
ATOM 573 C C . SER A 1 73 ? 14.457 0.557 7.012 1.00 96.31 73 SER A C 1
ATOM 575 O O . SER A 1 73 ? 15.554 0.757 7.528 1.00 96.31 73 SER A O 1
ATOM 577 N N . ASN A 1 74 ? 13.867 -0.633 6.990 1.00 96.56 74 ASN A N 1
ATOM 578 C CA . ASN A 1 74 ? 14.430 -1.832 7.586 1.00 96.56 74 ASN A CA 1
ATOM 579 C C . ASN A 1 74 ? 14.472 -2.949 6.533 1.00 96.56 74 ASN A C 1
ATOM 581 O O . ASN A 1 74 ? 13.524 -3.717 6.371 1.00 96.56 74 ASN A O 1
ATOM 585 N N . SER A 1 75 ? 15.547 -2.982 5.742 1.00 95.50 75 SER A N 1
ATOM 586 C CA . SER A 1 75 ? 15.771 -3.992 4.700 1.00 95.50 75 SER A CA 1
ATOM 587 C C . SER A 1 75 ? 17.260 -4.147 4.383 1.00 95.50 75 SER A C 1
ATOM 589 O O . SER A 1 75 ? 18.025 -3.181 4.418 1.00 95.50 75 SER A O 1
ATOM 591 N N . SER A 1 76 ? 17.665 -5.365 4.037 1.00 93.50 76 SER A N 1
ATOM 592 C CA . SER A 1 76 ? 19.026 -5.739 3.667 1.00 93.50 76 SER A CA 1
ATOM 593 C C . SER A 1 76 ? 19.168 -5.777 2.143 1.00 93.50 76 SER A C 1
ATOM 595 O O . SER A 1 76 ? 18.453 -6.537 1.484 1.00 93.50 76 SER A O 1
ATOM 597 N N . PRO A 1 77 ? 20.134 -5.049 1.548 1.00 87.75 77 PRO A N 1
ATOM 598 C CA . PRO A 1 77 ? 20.354 -5.049 0.098 1.00 87.75 77 PRO A CA 1
ATOM 599 C C . PRO A 1 77 ? 20.670 -6.423 -0.503 1.00 87.75 77 PRO A C 1
ATOM 601 O O . PRO A 1 77 ? 20.518 -6.614 -1.709 1.00 87.75 77 PRO A O 1
ATOM 604 N N . TYR A 1 78 ? 21.149 -7.359 0.320 1.00 87.50 78 TYR A N 1
ATOM 605 C CA . TYR A 1 78 ? 21.615 -8.672 -0.124 1.00 87.50 78 TYR A CA 1
ATOM 606 C C . TYR A 1 78 ? 20.682 -9.810 0.298 1.00 87.50 78 TYR A C 1
ATOM 608 O O . TYR A 1 78 ? 20.624 -10.830 -0.389 1.00 87.50 78 TYR A O 1
ATOM 616 N N . GLN A 1 79 ? 19.969 -9.653 1.418 1.00 91.31 79 GLN A N 1
ATOM 617 C CA . GLN A 1 79 ? 19.157 -10.722 2.006 1.00 91.31 79 GLN A CA 1
ATOM 618 C C . GLN A 1 79 ? 17.657 -10.529 1.798 1.00 91.31 79 GLN A C 1
ATOM 620 O O . GLN A 1 79 ? 16.951 -11.531 1.733 1.00 91.31 79 GLN A O 1
ATOM 625 N N . THR A 1 80 ? 17.166 -9.294 1.654 1.00 95.56 80 THR A N 1
ATOM 626 C CA . THR A 1 80 ? 15.725 -9.061 1.514 1.00 95.56 80 THR A CA 1
ATOM 627 C C . THR A 1 80 ? 15.221 -9.583 0.183 1.00 95.56 80 THR A C 1
ATOM 629 O O . THR A 1 80 ? 15.715 -9.207 -0.880 1.00 95.56 80 THR A O 1
ATOM 632 N N . LYS A 1 81 ? 14.231 -10.474 0.265 1.00 96.25 81 LYS A N 1
ATOM 633 C CA . LYS A 1 81 ? 13.538 -11.086 -0.874 1.00 96.25 81 LYS A CA 1
ATOM 634 C C . LYS A 1 81 ? 12.073 -10.679 -0.927 1.00 96.25 81 LYS A C 1
ATOM 636 O O . LYS A 1 81 ? 11.528 -10.607 -2.021 1.00 96.25 81 LYS A O 1
ATOM 641 N N . ILE A 1 82 ? 11.468 -10.361 0.217 1.00 98.06 82 ILE A N 1
ATOM 642 C CA . ILE A 1 82 ? 10.107 -9.827 0.318 1.00 98.06 82 ILE A CA 1
ATOM 643 C C . ILE A 1 82 ? 10.217 -8.409 0.864 1.00 98.06 82 ILE A C 1
ATOM 645 O O . ILE A 1 82 ? 10.674 -8.209 1.988 1.00 98.06 82 ILE A O 1
ATOM 649 N N . LEU A 1 83 ? 9.852 -7.421 0.055 1.00 98.50 83 LEU A N 1
ATOM 650 C CA . LEU A 1 83 ? 9.983 -6.016 0.409 1.00 98.50 83 LEU A CA 1
ATOM 651 C C . LEU A 1 83 ? 8.623 -5.332 0.355 1.00 98.50 83 LEU A C 1
ATOM 653 O O . LEU A 1 83 ? 8.076 -5.137 -0.726 1.00 98.50 83 LEU A O 1
ATOM 657 N N . TYR A 1 84 ? 8.140 -4.892 1.510 1.00 98.69 84 TYR A N 1
ATOM 658 C CA . TYR A 1 84 ? 7.005 -3.983 1.604 1.00 98.69 84 TYR A CA 1
ATOM 659 C C . TYR A 1 84 ? 7.488 -2.545 1.448 1.00 98.69 84 TYR A C 1
ATOM 661 O O . TYR A 1 84 ? 8.515 -2.153 2.002 1.00 98.69 84 TYR A O 1
ATOM 669 N N . LEU A 1 85 ? 6.796 -1.719 0.682 1.00 98.50 85 LEU A N 1
ATOM 670 C CA . LEU A 1 85 ? 7.201 -0.329 0.504 1.00 98.50 85 LEU A CA 1
ATOM 671 C C . LEU A 1 85 ? 6.015 0.564 0.196 1.00 98.50 85 LEU A C 1
ATOM 673 O O . LEU A 1 85 ? 5.009 0.091 -0.311 1.00 98.50 85 LEU A O 1
ATOM 677 N N . THR A 1 86 ? 6.119 1.860 0.482 1.00 98.06 86 THR A N 1
ATOM 678 C CA . THR A 1 86 ? 5.062 2.766 0.019 1.00 98.06 86 THR A CA 1
ATOM 679 C C . THR A 1 86 ? 5.158 3.019 -1.479 1.00 98.06 86 THR A C 1
ATOM 681 O O . THR A 1 86 ? 6.261 3.019 -2.040 1.00 98.06 86 THR A O 1
ATOM 684 N N . ASP A 1 87 ? 4.025 3.319 -2.114 1.00 97.31 87 ASP A N 1
ATOM 685 C CA . ASP A 1 87 ? 3.941 3.648 -3.544 1.00 97.31 87 ASP A CA 1
ATOM 686 C C . ASP A 1 87 ? 4.975 4.709 -3.937 1.00 97.31 87 ASP A C 1
ATOM 688 O O . ASP A 1 87 ? 5.777 4.519 -4.854 1.00 97.31 87 ASP A O 1
ATOM 692 N N . GLY A 1 88 ? 5.055 5.793 -3.158 1.00 96.56 88 GLY A N 1
ATOM 693 C CA . GLY A 1 88 ? 6.038 6.854 -3.362 1.00 96.56 88 GLY A CA 1
ATOM 694 C C . GLY A 1 88 ? 7.504 6.401 -3.258 1.00 96.56 88 GLY A C 1
ATOM 695 O O . GLY A 1 88 ? 8.366 6.986 -3.918 1.00 96.56 88 GLY A O 1
ATOM 696 N N . MET A 1 89 ? 7.827 5.368 -2.467 1.00 97.56 89 MET A N 1
ATOM 697 C CA . MET A 1 89 ? 9.188 4.811 -2.418 1.00 97.56 89 MET A CA 1
ATOM 698 C C . MET A 1 89 ? 9.519 4.001 -3.670 1.00 97.56 89 MET A C 1
ATOM 700 O O . MET A 1 89 ? 10.631 4.149 -4.188 1.00 97.56 89 MET A O 1
ATOM 704 N N . LEU A 1 90 ? 8.574 3.205 -4.185 1.00 98.00 90 LEU A N 1
ATOM 705 C CA . LEU A 1 90 ? 8.777 2.479 -5.440 1.00 98.00 90 LEU A CA 1
ATOM 706 C C . LEU A 1 90 ? 8.836 3.439 -6.631 1.00 98.00 90 LEU A C 1
ATOM 708 O O . LEU A 1 90 ? 9.731 3.321 -7.465 1.00 98.00 90 LEU A O 1
ATOM 712 N N . LEU A 1 91 ? 7.956 4.442 -6.675 1.00 97.06 91 LEU A N 1
ATOM 713 C CA . LEU A 1 91 ? 7.957 5.464 -7.720 1.00 97.06 91 LEU A CA 1
ATOM 714 C C . LEU A 1 91 ? 9.284 6.233 -7.747 1.00 97.06 91 LEU A C 1
ATOM 716 O O . LEU A 1 91 ? 9.893 6.398 -8.804 1.00 97.06 91 LEU A O 1
ATOM 720 N N . ARG A 1 92 ? 9.795 6.639 -6.576 1.00 96.12 92 ARG A N 1
ATOM 721 C CA . ARG A 1 92 ? 11.113 7.282 -6.461 1.00 96.12 92 ARG A CA 1
ATOM 722 C C . ARG A 1 92 ? 12.238 6.382 -6.968 1.00 96.12 92 ARG A C 1
ATOM 724 O O . ARG A 1 92 ? 13.170 6.867 -7.610 1.00 96.12 92 ARG A O 1
ATOM 731 N N . GLU A 1 93 ? 12.175 5.087 -6.672 1.00 96.38 93 GLU A N 1
ATOM 732 C CA . GLU A 1 93 ? 13.134 4.116 -7.193 1.00 96.38 93 GLU A CA 1
ATOM 733 C C . GLU A 1 93 ? 13.040 3.996 -8.719 1.00 96.38 93 GLU A C 1
ATOM 735 O O . GLU A 1 93 ? 14.072 4.028 -9.391 1.00 96.38 93 GLU A O 1
ATOM 740 N N . ALA A 1 94 ? 11.828 3.968 -9.272 1.00 96.31 94 ALA A N 1
ATOM 741 C CA . ALA A 1 94 ? 11.582 3.851 -10.704 1.00 96.31 94 ALA A CA 1
ATOM 742 C C . ALA A 1 94 ? 12.086 5.051 -11.523 1.00 96.31 94 ALA A C 1
ATOM 744 O O . ALA A 1 94 ? 12.492 4.882 -12.670 1.00 96.31 94 ALA A O 1
ATOM 745 N N . ILE A 1 95 ? 12.145 6.254 -10.935 1.00 94.44 95 ILE A N 1
ATOM 746 C CA . ILE A 1 95 ? 12.784 7.421 -11.573 1.00 94.44 95 ILE A CA 1
ATOM 747 C C . ILE A 1 95 ? 14.259 7.124 -11.896 1.00 94.44 95 ILE A C 1
ATOM 749 O O . ILE A 1 95 ? 14.772 7.530 -12.940 1.00 94.44 95 ILE A O 1
ATOM 753 N N . SER A 1 96 ? 14.952 6.416 -10.999 1.00 94.38 96 SER A N 1
ATOM 754 C CA . SER A 1 96 ? 16.372 6.073 -11.166 1.00 94.38 96 SER A CA 1
ATOM 755 C C . SER A 1 96 ? 16.579 4.756 -11.912 1.00 94.38 96 SER A C 1
ATOM 757 O O . SER A 1 96 ? 17.561 4.604 -12.642 1.00 94.38 96 SER A O 1
ATOM 759 N N . ASP A 1 97 ? 15.667 3.803 -11.730 1.00 96.31 97 ASP A N 1
ATOM 760 C CA . ASP A 1 97 ? 15.679 2.496 -12.376 1.00 96.31 97 ASP A CA 1
ATOM 761 C C . ASP A 1 97 ? 14.325 2.179 -13.037 1.00 96.31 97 ASP A C 1
ATOM 763 O O . ASP A 1 97 ? 13.538 1.408 -12.484 1.00 96.31 97 ASP A O 1
ATOM 767 N N . PRO A 1 98 ? 14.051 2.720 -14.241 1.00 96.31 98 PRO A N 1
ATOM 768 C CA . PRO A 1 98 ? 12.757 2.547 -14.912 1.00 96.31 98 PRO A CA 1
ATOM 769 C C . PRO A 1 98 ? 12.431 1.103 -15.312 1.00 96.31 98 PRO A C 1
ATOM 771 O O . PRO A 1 98 ? 11.288 0.801 -15.628 1.00 96.31 98 PRO A O 1
ATOM 774 N N . LEU A 1 99 ? 13.427 0.210 -15.327 1.00 96.94 99 LEU A N 1
ATOM 775 C CA . LEU A 1 99 ? 13.246 -1.218 -15.617 1.00 96.94 99 LEU A CA 1
ATOM 776 C C . LEU A 1 99 ? 12.978 -2.053 -14.358 1.00 96.94 99 LEU A C 1
ATOM 778 O O . LEU A 1 99 ? 12.749 -3.261 -14.466 1.00 96.94 99 LEU A O 1
ATOM 782 N N . LEU A 1 100 ? 13.025 -1.429 -13.174 1.00 97.62 100 LEU A N 1
ATOM 783 C CA . LEU A 1 100 ? 12.748 -2.072 -11.889 1.00 97.62 100 LEU A CA 1
ATOM 784 C C . LEU A 1 100 ? 13.546 -3.377 -11.733 1.00 97.62 100 LEU A C 1
ATOM 786 O O . LEU A 1 100 ? 13.012 -4.427 -11.378 1.00 97.62 100 LEU A O 1
ATOM 790 N N . ARG A 1 101 ? 14.849 -3.320 -12.040 1.00 96.31 101 ARG A N 1
ATOM 791 C CA . ARG A 1 101 ? 15.703 -4.498 -12.290 1.00 96.31 101 ARG A CA 1
ATOM 792 C C . ARG A 1 101 ? 15.843 -5.418 -11.083 1.00 96.31 101 ARG A C 1
ATOM 794 O O . ARG A 1 101 ? 16.149 -6.599 -11.237 1.00 96.31 101 ARG A O 1
ATOM 801 N N . LYS A 1 102 ? 15.639 -4.890 -9.876 1.00 95.56 102 LYS A N 1
ATOM 802 C CA . LYS A 1 102 ? 15.673 -5.674 -8.636 1.00 95.56 102 LYS A CA 1
ATOM 803 C C . LYS A 1 102 ? 14.479 -6.616 -8.501 1.00 95.56 102 LYS A C 1
ATOM 805 O O . LYS A 1 102 ? 14.617 -7.659 -7.866 1.00 95.56 102 LYS A O 1
ATOM 810 N N . TYR A 1 103 ? 13.339 -6.262 -9.088 1.00 98.06 103 TYR A N 1
ATOM 811 C CA . TYR A 1 103 ? 12.064 -6.914 -8.825 1.00 98.06 103 TYR A CA 1
ATOM 812 C C . TYR A 1 103 ? 11.750 -7.969 -9.881 1.00 98.06 103 TYR A C 1
ATOM 814 O O . TYR A 1 103 ? 11.834 -7.703 -11.083 1.00 98.06 103 TYR A O 1
ATOM 822 N N . GLY A 1 104 ? 11.436 -9.184 -9.435 1.00 97.00 104 GLY A N 1
ATOM 823 C CA . GLY A 1 104 ? 10.899 -10.253 -10.286 1.00 97.00 104 GLY A CA 1
ATOM 824 C C . GLY A 1 104 ? 9.373 -10.238 -10.301 1.00 97.00 104 GLY A C 1
ATOM 825 O O . GLY A 1 104 ? 8.756 -10.559 -11.316 1.00 97.00 104 GLY A O 1
ATOM 826 N N . ILE A 1 105 ? 8.786 -9.805 -9.183 1.00 97.94 105 ILE A N 1
ATOM 827 C CA . ILE A 1 105 ? 7.349 -9.663 -8.979 1.00 97.94 105 ILE A CA 1
ATOM 828 C C . ILE A 1 105 ? 7.097 -8.316 -8.302 1.00 97.94 105 ILE A C 1
ATOM 830 O O . ILE A 1 105 ? 7.833 -7.938 -7.385 1.00 97.94 105 ILE A O 1
ATOM 834 N N . ILE A 1 106 ? 6.069 -7.605 -8.751 1.00 98.31 106 ILE A N 1
ATOM 835 C CA . ILE A 1 106 ? 5.528 -6.436 -8.060 1.00 98.31 106 ILE A CA 1
ATOM 836 C C . ILE A 1 106 ? 4.051 -6.683 -7.781 1.00 98.31 106 ILE A C 1
ATOM 838 O O . ILE A 1 106 ? 3.287 -6.981 -8.695 1.00 98.31 106 ILE A O 1
ATOM 842 N N . VAL A 1 107 ? 3.670 -6.548 -6.519 1.00 98.06 107 VAL A N 1
ATOM 843 C CA . VAL A 1 107 ? 2.291 -6.536 -6.052 1.00 98.06 107 VAL A CA 1
ATOM 844 C C . VAL A 1 107 ? 1.909 -5.083 -5.791 1.00 98.06 107 VAL A C 1
ATOM 846 O O . VAL A 1 107 ? 2.569 -4.407 -5.003 1.00 98.06 107 VAL A O 1
ATOM 849 N N . LEU A 1 108 ? 0.883 -4.604 -6.483 1.00 95.75 108 LEU A N 1
ATOM 850 C CA . LEU A 1 108 ? 0.284 -3.287 -6.300 1.00 95.75 108 LEU A CA 1
ATOM 851 C C . LEU A 1 108 ? -0.985 -3.484 -5.477 1.00 95.75 108 LEU A C 1
ATOM 853 O O . LEU A 1 108 ? -2.012 -3.885 -6.027 1.00 95.75 108 LEU A O 1
ATOM 857 N N . ASP A 1 109 ? -0.862 -3.314 -4.163 1.00 95.19 109 ASP A N 1
ATOM 858 C CA . ASP A 1 109 ? -1.946 -3.564 -3.213 1.00 95.19 109 ASP A CA 1
ATOM 859 C C . ASP A 1 109 ? -2.834 -2.334 -3.014 1.00 95.19 109 ASP A C 1
ATOM 861 O O . ASP A 1 109 ? -2.442 -1.219 -3.364 1.00 95.19 109 ASP A O 1
ATOM 865 N N . GLU A 1 110 ? -4.029 -2.544 -2.457 1.00 93.00 110 GLU A N 1
ATOM 866 C CA . GLU A 1 110 ? -4.984 -1.479 -2.121 1.00 93.00 110 GLU A CA 1
ATOM 867 C C . GLU A 1 110 ? -5.333 -0.580 -3.329 1.00 93.00 110 GLU A C 1
ATOM 869 O O . GLU A 1 110 ? -5.604 0.615 -3.200 1.00 93.00 110 GLU A O 1
ATOM 874 N N . ALA A 1 111 ? -5.373 -1.151 -4.541 1.00 89.19 111 ALA A N 1
ATOM 875 C CA . ALA A 1 111 ? -5.590 -0.394 -5.781 1.00 89.19 111 ALA A CA 1
ATOM 876 C C . ALA A 1 111 ? -6.938 0.360 -5.836 1.00 89.19 111 ALA A C 1
ATOM 878 O O . ALA A 1 111 ? -7.132 1.233 -6.685 1.00 89.19 111 ALA A O 1
ATOM 879 N N . HIS A 1 112 ? -7.870 0.044 -4.933 1.00 89.38 112 HIS A N 1
ATOM 880 C CA . HIS A 1 112 ? -9.138 0.752 -4.785 1.00 89.38 112 HIS A CA 1
ATOM 881 C C . HIS A 1 112 ? -9.014 2.133 -4.132 1.00 89.38 112 HIS A C 1
ATOM 883 O O . HIS A 1 112 ? -9.927 2.936 -4.297 1.00 89.38 112 HIS A O 1
ATOM 889 N N . GLU A 1 113 ? -7.909 2.455 -3.450 1.00 86.06 113 GLU A N 1
ATOM 890 C CA . GLU A 1 113 ? -7.711 3.808 -2.909 1.00 86.06 113 GLU A CA 1
ATOM 891 C C . GLU A 1 113 ? -7.521 4.863 -4.014 1.00 86.06 113 GLU A C 1
ATOM 893 O O . GLU A 1 113 ? -7.703 6.053 -3.764 1.00 86.06 113 GLU A O 1
ATOM 898 N N . ARG A 1 114 ? -7.160 4.441 -5.241 1.00 87.44 114 ARG A N 1
ATOM 899 C CA . ARG A 1 114 ? -7.014 5.301 -6.436 1.00 87.44 114 ARG A CA 1
ATOM 900 C C . ARG A 1 114 ? -6.179 6.564 -6.189 1.00 87.44 114 ARG A C 1
ATOM 902 O O . ARG A 1 114 ? -6.473 7.644 -6.704 1.00 87.44 114 ARG A O 1
ATOM 909 N N . SER A 1 115 ? -5.106 6.436 -5.408 1.00 90.50 115 SER A N 1
ATOM 910 C CA . SER A 1 115 ? -4.189 7.550 -5.181 1.00 90.50 115 SER A CA 1
ATOM 911 C C . SER A 1 115 ? -3.446 7.913 -6.476 1.00 90.50 115 SER A C 1
ATOM 913 O O . SER A 1 115 ? -3.102 7.044 -7.279 1.00 90.50 115 SER A O 1
ATOM 915 N N . LEU A 1 116 ? -3.104 9.195 -6.655 1.00 92.69 116 LEU A N 1
ATOM 916 C CA . LEU A 1 116 ? -2.318 9.654 -7.811 1.00 92.69 116 LEU A CA 1
ATOM 917 C C . LEU A 1 116 ? -0.984 8.896 -7.946 1.00 92.69 116 LEU A C 1
ATOM 919 O O . LEU A 1 116 ? -0.519 8.631 -9.052 1.00 92.69 116 LEU A O 1
ATOM 923 N N . GLN A 1 117 ? -0.348 8.557 -6.820 1.00 92.94 117 GLN A N 1
ATOM 924 C CA . GLN A 1 117 ? 0.926 7.835 -6.824 1.00 92.94 117 GLN A CA 1
ATOM 925 C C . GLN A 1 117 ? 0.748 6.406 -7.334 1.00 92.94 117 GLN A C 1
ATOM 927 O O . GLN A 1 117 ? 1.564 5.956 -8.138 1.00 92.94 117 GLN A O 1
ATOM 932 N N . THR A 1 118 ? -0.320 5.731 -6.907 1.00 92.12 118 THR A N 1
ATOM 933 C CA . THR A 1 118 ? -0.690 4.385 -7.357 1.00 92.12 118 THR A CA 1
ATOM 934 C C . THR A 1 118 ? -0.999 4.386 -8.857 1.00 92.12 118 THR A C 1
ATOM 936 O O . THR A 1 118 ? -0.443 3.576 -9.599 1.00 92.12 118 THR A O 1
ATOM 939 N N . ASP A 1 119 ? -1.780 5.362 -9.334 1.00 91.75 119 ASP A N 1
ATOM 940 C CA . ASP A 1 119 ? -2.151 5.479 -10.751 1.00 91.75 119 ASP A CA 1
ATOM 941 C C . ASP A 1 119 ? -0.922 5.720 -11.655 1.00 91.75 119 ASP A C 1
ATOM 943 O O . ASP A 1 119 ? -0.745 5.054 -12.680 1.00 91.75 119 ASP A O 1
ATOM 947 N N . ILE A 1 120 ? 0.002 6.602 -11.250 1.00 94.56 120 ILE A N 1
ATOM 948 C CA . ILE A 1 120 ? 1.280 6.795 -11.963 1.00 94.56 120 ILE A CA 1
ATOM 949 C C . ILE A 1 120 ? 2.113 5.506 -11.940 1.00 94.56 120 ILE A C 1
ATOM 951 O O . ILE A 1 120 ? 2.746 5.141 -12.940 1.00 94.56 120 ILE A O 1
ATOM 955 N N . LEU A 1 121 ? 2.128 4.809 -10.803 1.00 94.62 121 LEU A N 1
ATOM 956 C CA . LEU A 1 121 ? 2.897 3.588 -10.629 1.00 94.62 121 LEU A CA 1
ATOM 957 C C . LEU A 1 121 ? 2.394 2.460 -11.542 1.00 94.62 121 LEU A C 1
ATOM 959 O O . LEU A 1 121 ? 3.236 1.757 -12.103 1.00 94.62 121 LEU A O 1
ATOM 963 N N . PHE A 1 122 ? 1.082 2.341 -11.793 1.00 93.81 122 PHE A N 1
ATOM 964 C CA . PHE A 1 122 ? 0.548 1.402 -12.790 1.00 93.81 122 PHE A CA 1
ATOM 965 C C . PHE A 1 122 ? 1.182 1.616 -14.167 1.00 93.81 122 PHE A C 1
ATOM 967 O O . PHE A 1 122 ? 1.663 0.661 -14.779 1.00 93.81 122 PHE A O 1
ATOM 974 N N . GLY A 1 123 ? 1.263 2.864 -14.638 1.00 92.88 123 GLY A N 1
ATOM 975 C CA . GLY A 1 123 ? 1.880 3.186 -15.929 1.00 92.88 123 GLY A CA 1
ATOM 976 C C . GLY A 1 123 ? 3.375 2.859 -15.980 1.00 92.88 123 GLY A C 1
ATOM 977 O O . GLY A 1 123 ? 3.863 2.283 -16.955 1.00 92.88 123 GLY A O 1
ATOM 978 N N . VAL A 1 124 ? 4.109 3.181 -14.914 1.00 94.62 124 VAL A N 1
ATOM 979 C CA . VAL A 1 124 ? 5.547 2.889 -14.802 1.00 94.62 124 VAL A CA 1
ATOM 980 C C . VAL A 1 124 ? 5.812 1.381 -14.787 1.00 94.62 124 VAL A C 1
ATOM 982 O O . VAL A 1 124 ? 6.668 0.896 -15.531 1.00 94.62 124 VAL A O 1
ATOM 985 N N . VAL A 1 125 ? 5.061 0.632 -13.978 1.00 95.62 125 VAL A N 1
ATOM 986 C CA . VAL A 1 125 ? 5.187 -0.824 -13.857 1.00 95.62 125 VAL A CA 1
ATOM 987 C C . VAL A 1 125 ? 4.773 -1.516 -15.157 1.00 95.62 125 VAL A C 1
ATOM 989 O O . VAL A 1 125 ? 5.499 -2.402 -15.611 1.00 95.62 125 VAL A O 1
ATOM 992 N N . LYS A 1 126 ? 3.693 -1.069 -15.819 1.00 92.81 126 LYS A N 1
ATOM 993 C CA . LYS A 1 126 ? 3.276 -1.579 -17.137 1.00 92.81 126 LYS A CA 1
ATOM 994 C C . LYS A 1 126 ? 4.397 -1.428 -18.170 1.00 92.81 126 LYS A C 1
ATOM 996 O O . LYS A 1 126 ? 4.763 -2.406 -18.816 1.00 92.81 126 LYS A O 1
ATOM 1001 N N . ARG A 1 127 ? 5.015 -0.244 -18.273 1.00 92.19 127 ARG A N 1
ATOM 1002 C CA . ARG A 1 127 ? 6.140 -0.010 -19.203 1.00 92.19 127 ARG A CA 1
ATOM 1003 C C . ARG A 1 127 ? 7.346 -0.902 -18.900 1.00 92.19 127 ARG A C 1
ATOM 1005 O O . ARG A 1 127 ? 7.960 -1.438 -19.822 1.00 92.19 127 ARG A O 1
ATOM 1012 N N . ALA A 1 128 ? 7.696 -1.071 -17.623 1.00 95.25 128 ALA A N 1
ATOM 1013 C CA . ALA A 1 128 ? 8.789 -1.955 -17.217 1.00 95.25 128 ALA A CA 1
ATOM 1014 C C . ALA A 1 128 ? 8.492 -3.424 -17.567 1.00 95.25 128 ALA A C 1
ATOM 1016 O O . ALA A 1 128 ? 9.372 -4.131 -18.060 1.00 95.25 128 ALA A O 1
ATOM 1017 N N . MET A 1 129 ? 7.250 -3.865 -17.350 1.00 93.12 129 MET A N 1
ATOM 1018 C CA . MET A 1 129 ? 6.766 -5.203 -17.691 1.00 93.12 129 MET A CA 1
ATOM 1019 C C . MET A 1 129 ? 6.834 -5.464 -19.199 1.00 93.12 129 MET A C 1
ATOM 1021 O O . MET A 1 129 ? 7.412 -6.466 -19.617 1.00 93.12 129 MET A O 1
ATOM 1025 N N . GLU A 1 130 ? 6.330 -4.543 -20.022 1.00 90.44 130 GLU A N 1
ATOM 1026 C CA . GLU A 1 130 ? 6.376 -4.642 -21.487 1.00 90.44 130 GLU A CA 1
ATOM 1027 C C . GLU A 1 130 ? 7.813 -4.702 -22.020 1.00 90.44 130 GLU A C 1
ATOM 1029 O O . GLU A 1 130 ? 8.138 -5.553 -22.850 1.00 90.44 130 GLU A O 1
ATOM 1034 N N . ALA A 1 131 ? 8.706 -3.848 -21.507 1.00 92.50 131 ALA A N 1
ATOM 1035 C CA . ALA A 1 131 ? 10.117 -3.838 -21.894 1.00 92.50 131 ALA A CA 1
ATOM 1036 C C . ALA A 1 131 ? 10.861 -5.129 -21.501 1.00 92.50 131 ALA A C 1
ATOM 1038 O O . ALA A 1 131 ? 11.864 -5.489 -22.122 1.00 92.50 131 ALA A O 1
ATOM 1039 N N . ARG A 1 132 ? 10.386 -5.829 -20.465 1.00 93.94 132 ARG A N 1
ATOM 1040 C CA . ARG A 1 132 ? 10.943 -7.095 -19.957 1.00 93.94 132 ARG A CA 1
ATOM 1041 C C . ARG A 1 132 ? 10.242 -8.335 -20.506 1.00 93.94 132 ARG A C 1
ATOM 1043 O O . ARG A 1 132 ? 10.649 -9.447 -20.171 1.00 93.94 132 ARG A O 1
ATOM 1050 N N . ARG A 1 133 ? 9.226 -8.174 -21.359 1.00 89.12 133 ARG A N 1
ATOM 1051 C CA . ARG A 1 133 ? 8.546 -9.299 -22.006 1.00 89.12 133 ARG A CA 1
ATOM 1052 C C . ARG A 1 133 ? 9.528 -10.014 -22.948 1.00 89.12 133 ARG A C 1
ATOM 1054 O O . ARG A 1 133 ? 10.209 -9.345 -23.734 1.00 89.12 133 ARG A O 1
ATOM 1061 N N . PRO A 1 134 ? 9.621 -11.356 -22.899 1.00 82.81 134 PRO A N 1
ATOM 1062 C CA . PRO A 1 134 ? 10.456 -12.095 -23.834 1.00 82.81 134 PRO A CA 1
ATOM 1063 C C . PRO A 1 134 ? 9.972 -11.856 -25.275 1.00 82.81 134 PRO A C 1
ATOM 1065 O O . PRO A 1 134 ? 8.772 -11.662 -25.492 1.00 82.81 134 PRO A O 1
ATOM 1068 N N . PRO A 1 135 ? 10.877 -11.847 -26.269 1.00 74.56 135 PRO A N 1
ATOM 1069 C CA . PRO A 1 135 ? 10.486 -11.684 -27.664 1.00 74.56 135 PRO A CA 1
ATOM 1070 C C . PRO A 1 135 ? 9.536 -12.817 -28.075 1.00 74.56 135 PRO A C 1
ATOM 1072 O O . PRO A 1 135 ? 9.852 -13.994 -27.895 1.00 74.56 135 PRO A O 1
ATOM 1075 N N . SER A 1 136 ? 8.368 -12.470 -28.620 1.00 65.56 136 SER A N 1
ATOM 1076 C CA . SER A 1 136 ? 7.474 -13.458 -29.221 1.00 65.56 136 SER A CA 1
ATOM 1077 C C . SER A 1 136 ? 8.103 -13.979 -30.516 1.00 65.56 136 SER A C 1
ATOM 1079 O O . SER A 1 136 ? 8.702 -13.223 -31.283 1.00 65.56 136 SER A O 1
ATOM 1081 N N . ARG A 1 137 ? 7.969 -15.284 -30.775 1.00 50.44 137 ARG A N 1
ATOM 1082 C CA . ARG A 1 137 ? 8.555 -15.966 -31.946 1.00 50.44 137 ARG A CA 1
ATOM 1083 C C . ARG A 1 137 ? 8.099 -15.408 -33.309 1.00 50.44 137 ARG A C 1
ATOM 1085 O O . ARG A 1 137 ? 8.696 -15.771 -34.312 1.00 50.44 137 ARG A O 1
ATOM 1092 N N . GLN A 1 138 ? 7.080 -14.545 -33.356 1.00 45.59 138 GLN A N 1
ATOM 1093 C CA . GLN A 1 138 ? 6.472 -14.030 -34.591 1.00 45.59 138 GLN A CA 1
ATOM 1094 C C . GLN A 1 138 ? 6.758 -12.548 -34.892 1.00 45.59 138 GLN A C 1
ATOM 1096 O O . GLN A 1 138 ? 6.330 -12.050 -35.927 1.00 45.59 138 GLN A O 1
ATOM 1101 N N . SER A 1 139 ? 7.502 -11.824 -34.050 1.00 48.72 139 SER A N 1
ATOM 1102 C CA . SER A 1 139 ? 7.894 -10.446 -34.384 1.00 48.72 139 SER A CA 1
ATOM 1103 C C . SER A 1 139 ? 9.134 -10.454 -35.276 1.00 48.72 139 SER A C 1
ATOM 1105 O O . SER A 1 139 ? 10.259 -10.346 -34.790 1.00 48.72 139 SER A O 1
ATOM 1107 N N . SER A 1 140 ? 8.935 -10.603 -36.585 1.00 38.28 140 SER A N 1
ATOM 1108 C CA . SER A 1 140 ? 9.952 -10.271 -37.582 1.00 38.28 140 SER A CA 1
ATOM 1109 C C . SER A 1 140 ? 10.493 -8.870 -37.303 1.00 38.28 140 SER A C 1
ATOM 1111 O O . SER A 1 140 ? 9.719 -7.921 -37.172 1.00 38.28 140 SER A O 1
ATOM 1113 N N . SER A 1 141 ? 11.814 -8.767 -37.190 1.00 40.72 141 SER A N 1
ATOM 1114 C CA . SER A 1 141 ? 12.584 -7.547 -36.984 1.00 40.72 141 SER A CA 1
ATOM 1115 C C . SER A 1 141 ? 12.207 -6.459 -37.993 1.00 40.72 141 SER A C 1
ATOM 1117 O O . SER A 1 141 ? 12.834 -6.331 -39.039 1.00 40.72 141 SER A O 1
ATOM 1119 N N . GLN A 1 142 ? 11.211 -5.631 -37.683 1.00 42.81 142 GLN A N 1
ATOM 1120 C CA . GLN A 1 142 ? 11.210 -4.269 -38.192 1.00 42.81 142 GLN A CA 1
ATOM 1121 C C . GLN A 1 142 ? 12.183 -3.498 -37.317 1.00 42.81 142 GLN A C 1
ATOM 1123 O O . GLN A 1 142 ? 11.860 -3.039 -36.222 1.00 42.81 142 GLN A O 1
ATOM 1128 N N . SER A 1 143 ? 13.419 -3.434 -37.799 1.00 42.25 143 SER A N 1
ATOM 1129 C CA . SER A 1 143 ? 14.414 -2.462 -37.382 1.00 42.25 143 SER A CA 1
ATOM 1130 C C . SER A 1 143 ? 13.801 -1.082 -37.599 1.00 42.25 143 SER A C 1
ATOM 1132 O O . SER A 1 143 ? 13.910 -0.505 -38.678 1.00 42.25 143 SER A O 1
ATOM 1134 N N . VAL A 1 144 ? 13.099 -0.550 -36.600 1.00 47.62 144 VAL A N 1
ATOM 1135 C CA . VAL A 1 144 ? 12.756 0.869 -36.581 1.00 47.62 144 VAL A CA 1
ATOM 1136 C C . VAL A 1 144 ? 14.051 1.604 -36.243 1.00 47.62 144 VAL A C 1
ATOM 1138 O O . VAL A 1 144 ? 14.238 2.108 -35.140 1.00 47.62 144 VAL A O 1
ATOM 1141 N N . GLU A 1 145 ? 14.972 1.664 -37.206 1.00 43.84 145 GLU A N 1
ATOM 1142 C CA . GLU A 1 145 ? 15.969 2.727 -37.272 1.00 43.84 145 GLU A CA 1
ATOM 1143 C C . GLU A 1 145 ? 15.227 4.023 -37.630 1.00 43.84 145 GLU A C 1
ATOM 1145 O O . GLU A 1 145 ? 15.403 4.602 -38.697 1.00 43.84 145 GLU A O 1
ATOM 1150 N N . LYS A 1 146 ? 14.358 4.508 -36.733 1.00 49.28 146 LYS A N 1
ATOM 1151 C CA . LYS A 1 146 ? 14.039 5.935 -36.722 1.00 49.28 146 LYS A CA 1
ATOM 1152 C C . LYS A 1 146 ? 15.279 6.607 -36.151 1.00 49.28 146 LYS A C 1
ATOM 1154 O O . LYS A 1 146 ? 15.443 6.728 -34.938 1.00 49.28 146 LYS A O 1
ATOM 1159 N N . SER A 1 147 ? 16.191 6.973 -37.043 1.00 44.25 147 SER A N 1
ATOM 1160 C CA . SER A 1 147 ? 17.285 7.897 -36.781 1.00 44.25 147 SER A CA 1
ATOM 1161 C C . SER A 1 147 ? 16.702 9.132 -36.092 1.00 44.25 147 SER A C 1
ATOM 1163 O O . SER A 1 147 ? 16.015 9.950 -36.696 1.00 44.25 147 SER A O 1
ATOM 1165 N N . PHE A 1 148 ? 16.901 9.219 -34.775 1.00 47.31 148 PHE A N 1
ATOM 1166 C CA . PHE A 1 148 ? 16.386 10.309 -33.957 1.00 47.31 148 PHE A CA 1
ATOM 1167 C C . PHE A 1 148 ? 17.111 11.597 -34.357 1.00 47.31 148 PHE A C 1
ATOM 1169 O O . PHE A 1 148 ? 18.235 11.857 -33.919 1.00 47.31 148 PHE A O 1
ATOM 1176 N N . VAL A 1 149 ? 16.483 12.394 -35.220 1.00 49.56 149 VAL A N 1
ATOM 1177 C CA . VAL A 1 149 ? 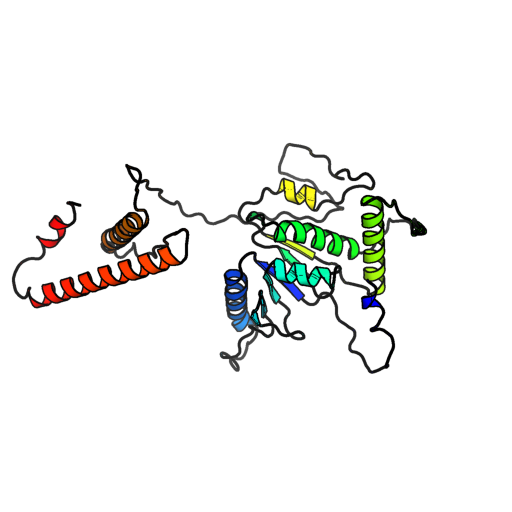16.952 13.739 -35.543 1.00 49.56 149 VAL A CA 1
ATOM 1178 C C . VAL A 1 149 ? 16.670 14.607 -34.323 1.00 49.56 149 VAL A C 1
ATOM 1180 O O . VAL A 1 149 ? 15.526 14.882 -33.976 1.00 49.56 149 VAL A O 1
ATOM 1183 N N . LYS A 1 150 ? 17.731 15.011 -33.623 1.00 45.59 150 LYS A N 1
ATOM 1184 C CA . LYS A 1 150 ? 17.648 16.036 -32.580 1.00 45.59 150 LYS A CA 1
ATOM 1185 C C . LYS A 1 150 ? 17.180 17.344 -33.228 1.00 45.59 150 LYS A C 1
ATOM 1187 O O . LYS A 1 150 ? 17.965 17.982 -33.920 1.00 45.59 150 LYS A O 1
ATOM 1192 N N . GLY A 1 151 ? 15.936 17.738 -32.980 1.00 52.53 151 GLY A N 1
ATOM 1193 C CA . GLY A 1 151 ? 15.369 19.020 -33.395 1.00 52.53 151 GLY A CA 1
ATOM 1194 C C . GLY A 1 151 ? 14.215 19.436 -32.481 1.00 52.53 151 GLY A C 1
ATOM 1195 O O . GLY A 1 151 ? 13.589 18.588 -31.843 1.00 52.53 151 GLY A O 1
ATOM 1196 N N . GLU A 1 152 ? 13.968 20.739 -32.375 1.00 48.88 152 GLU A N 1
ATOM 1197 C CA . GLU A 1 152 ? 12.772 21.288 -31.724 1.00 48.88 152 GLU A CA 1
ATOM 1198 C C . GLU A 1 152 ? 11.527 20.898 -32.547 1.00 48.88 152 GLU A C 1
ATOM 1200 O O . GLU A 1 152 ? 11.538 21.038 -33.766 1.00 48.88 152 GLU A O 1
ATOM 1205 N N . GLY A 1 153 ? 10.480 20.361 -31.900 1.00 67.06 153 GLY A N 1
ATOM 1206 C CA . GLY A 1 153 ? 9.221 19.966 -32.563 1.00 67.06 153 GLY A CA 1
ATOM 1207 C C . GLY A 1 153 ? 8.827 18.480 -32.498 1.00 67.06 153 GLY A C 1
ATOM 1208 O O . GLY A 1 153 ? 7.848 18.093 -33.127 1.00 67.06 153 GLY A O 1
ATOM 1209 N N . VAL A 1 154 ? 9.545 17.631 -31.751 1.00 72.81 154 VAL A N 1
ATOM 1210 C CA . VAL A 1 154 ? 9.169 16.210 -31.576 1.00 72.81 154 VAL A CA 1
ATOM 1211 C C . VAL A 1 154 ? 7.916 16.084 -30.698 1.00 72.81 154 VAL A C 1
ATOM 1213 O O . VAL A 1 154 ? 7.917 16.578 -29.563 1.00 72.81 154 VAL A O 1
ATOM 1216 N N . SER A 1 155 ? 6.890 15.394 -31.211 1.00 82.75 155 SER A N 1
ATOM 1217 C CA . SER A 1 155 ? 5.647 15.080 -30.493 1.00 82.75 155 SER A CA 1
ATOM 1218 C C . SER A 1 155 ? 5.917 14.277 -29.211 1.00 82.75 155 SER A C 1
ATOM 1220 O O . SER A 1 155 ? 6.947 13.607 -29.074 1.00 82.75 155 SER A O 1
ATOM 1222 N N . ASP A 1 156 ? 5.002 14.328 -28.243 1.00 81.88 156 ASP A N 1
ATOM 1223 C CA . ASP A 1 156 ? 5.140 13.514 -27.031 1.00 81.88 156 ASP A CA 1
ATOM 1224 C C . ASP A 1 156 ? 4.959 12.013 -27.316 1.00 81.88 156 ASP A C 1
ATOM 1226 O O . ASP A 1 156 ? 5.599 11.189 -26.655 1.00 81.88 156 ASP A O 1
ATOM 1230 N N . GLU A 1 157 ? 4.203 11.648 -28.359 1.00 81.19 157 GLU A N 1
ATOM 1231 C CA . GLU A 1 157 ? 4.079 10.258 -28.813 1.00 81.19 157 GLU A CA 1
ATOM 1232 C C . GLU A 1 157 ? 5.404 9.702 -29.352 1.00 81.19 157 GLU A C 1
ATO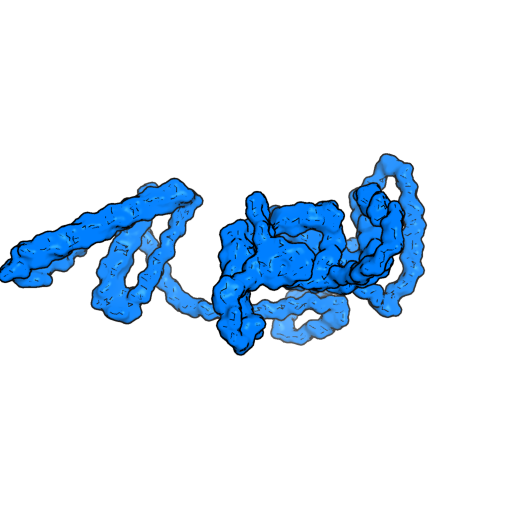M 1234 O O . GLU A 1 157 ? 5.813 8.598 -28.982 1.00 81.19 157 GLU A O 1
ATOM 1239 N N . ASP A 1 158 ? 6.126 10.474 -30.171 1.00 81.38 158 ASP A N 1
ATOM 1240 C CA . ASP A 1 158 ? 7.423 10.054 -30.714 1.00 81.38 158 ASP A CA 1
ATOM 1241 C C . ASP A 1 158 ? 8.472 9.881 -29.602 1.00 81.38 158 ASP A C 1
ATOM 1243 O O . ASP A 1 158 ? 9.302 8.963 -29.650 1.00 81.38 158 ASP A O 1
ATOM 1247 N N . LYS A 1 159 ? 8.421 10.724 -28.559 1.00 82.88 159 LYS A N 1
ATOM 1248 C CA . LYS A 1 159 ? 9.280 10.579 -27.372 1.00 82.88 159 LYS A CA 1
ATOM 1249 C C . LYS A 1 159 ? 8.958 9.299 -26.601 1.00 82.88 159 LYS A C 1
ATOM 1251 O O . LYS A 1 159 ? 9.888 8.588 -26.213 1.00 82.88 159 LYS A O 1
ATOM 1256 N N . ASP A 1 160 ? 7.679 8.991 -26.374 1.00 83.56 160 ASP A N 1
ATOM 1257 C CA . ASP A 1 160 ? 7.261 7.776 -25.659 1.00 83.56 160 ASP A CA 1
ATOM 1258 C C . ASP A 1 160 ? 7.654 6.506 -26.428 1.00 83.56 160 ASP A C 1
ATOM 1260 O O . ASP A 1 160 ? 8.228 5.579 -25.846 1.00 83.56 160 ASP A O 1
ATOM 1264 N N . ALA A 1 161 ? 7.456 6.492 -27.750 1.00 83.75 161 ALA A N 1
ATOM 1265 C CA . ALA A 1 161 ? 7.877 5.393 -28.616 1.00 83.75 161 ALA A CA 1
ATOM 1266 C C . ALA A 1 161 ? 9.395 5.159 -28.546 1.00 83.75 161 ALA A C 1
ATOM 1268 O O . ALA A 1 161 ? 9.848 4.025 -28.353 1.00 83.75 161 ALA A O 1
ATOM 1269 N N . PHE A 1 162 ? 10.192 6.230 -28.621 1.00 85.94 162 PHE A N 1
ATOM 1270 C CA . PHE A 1 162 ? 11.646 6.145 -28.481 1.00 85.94 162 PHE A CA 1
ATOM 1271 C C . PHE A 1 162 ? 12.065 5.577 -27.116 1.00 85.94 162 PHE A C 1
ATOM 1273 O O . PHE A 1 162 ? 12.936 4.705 -27.035 1.00 85.94 162 PHE A O 1
ATOM 1280 N N . ILE A 1 163 ? 11.429 6.033 -26.032 1.00 87.44 163 ILE A N 1
ATOM 1281 C CA . ILE A 1 163 ? 11.699 5.532 -24.679 1.00 87.44 163 ILE A CA 1
ATOM 1282 C C . ILE A 1 163 ? 11.379 4.036 -24.584 1.00 87.44 163 ILE A C 1
ATOM 1284 O O . ILE A 1 163 ? 12.204 3.279 -24.070 1.00 87.44 163 ILE A O 1
ATOM 1288 N N . LYS A 1 164 ? 10.229 3.592 -25.105 1.00 87.38 164 LYS A N 1
ATOM 1289 C CA . LYS A 1 164 ? 9.825 2.176 -25.112 1.00 87.38 164 LYS A CA 1
ATOM 1290 C C . LYS A 1 164 ? 10.841 1.290 -25.831 1.00 87.38 164 LYS A C 1
ATOM 1292 O O . LYS A 1 164 ? 11.270 0.281 -25.265 1.00 87.38 164 LYS A O 1
ATOM 1297 N N . VAL A 1 165 ? 11.281 1.688 -27.028 1.00 88.38 165 VAL A N 1
ATOM 1298 C CA . VAL A 1 165 ? 12.324 0.969 -27.784 1.00 88.38 165 VAL A CA 1
ATOM 1299 C C . VAL A 1 165 ? 13.602 0.876 -26.955 1.00 88.38 165 VAL A C 1
ATOM 1301 O O . VAL A 1 165 ? 14.135 -0.216 -26.747 1.00 88.38 165 VAL A O 1
ATOM 1304 N N . ARG A 1 166 ? 14.050 1.999 -26.385 1.00 91.44 166 ARG A N 1
ATOM 1305 C CA . ARG A 1 166 ? 15.293 2.031 -25.614 1.00 91.44 166 ARG A CA 1
ATOM 1306 C C . ARG A 1 166 ? 15.233 1.176 -24.348 1.00 91.44 166 ARG A C 1
ATOM 1308 O O . ARG A 1 166 ? 16.217 0.518 -24.011 1.00 91.44 166 ARG A O 1
ATOM 1315 N N . LEU A 1 167 ? 14.107 1.174 -23.635 1.00 92.19 167 LEU A N 1
ATOM 1316 C CA . LEU A 1 167 ? 13.910 0.325 -22.456 1.00 92.19 167 LEU A CA 1
ATOM 1317 C C . LEU A 1 167 ? 13.982 -1.160 -22.827 1.00 92.19 167 LEU A C 1
ATOM 1319 O O . LEU A 1 167 ? 14.651 -1.926 -22.131 1.00 92.19 167 LEU A O 1
ATOM 1323 N N . LYS A 1 168 ? 13.360 -1.554 -23.944 1.00 91.62 168 LYS A N 1
ATOM 1324 C CA . LYS A 1 168 ? 13.385 -2.933 -24.448 1.00 91.62 168 LYS A CA 1
ATOM 1325 C C . LYS A 1 168 ? 14.796 -3.382 -24.835 1.00 91.62 168 LYS A C 1
ATOM 1327 O O . LYS A 1 168 ? 15.221 -4.459 -24.428 1.00 91.62 168 LYS A O 1
ATOM 1332 N N . GLU A 1 169 ? 15.558 -2.542 -25.534 1.00 92.00 169 GLU A N 1
ATOM 1333 C CA . GLU A 1 169 ? 16.963 -2.825 -25.863 1.00 92.00 169 GLU A CA 1
ATOM 1334 C C . GLU A 1 169 ? 17.816 -3.040 -24.609 1.00 92.00 169 GLU A C 1
ATOM 1336 O O . GLU A 1 169 ? 18.560 -4.016 -24.516 1.00 92.00 169 GLU A O 1
ATOM 1341 N N . VAL A 1 170 ? 17.708 -2.141 -23.624 1.00 93.31 170 VAL A N 1
ATOM 1342 C CA . VAL A 1 170 ? 18.479 -2.243 -22.374 1.00 93.31 170 VAL A CA 1
ATOM 1343 C C . VAL A 1 170 ? 18.089 -3.503 -21.601 1.00 93.31 170 VAL A C 1
ATOM 1345 O O . VAL A 1 170 ? 18.957 -4.192 -21.069 1.00 93.31 170 VAL A O 1
ATOM 1348 N N . SER A 1 171 ? 16.799 -3.832 -21.566 1.00 93.94 171 SER A N 1
ATOM 1349 C CA . SER A 1 171 ? 16.284 -5.053 -20.948 1.00 93.94 171 SER A CA 1
ATOM 1350 C C . SER A 1 171 ? 16.878 -6.321 -21.578 1.00 93.94 171 SER A C 1
ATOM 1352 O O . SER A 1 171 ? 17.378 -7.191 -20.862 1.00 93.94 171 SER A O 1
ATOM 1354 N N . GLN A 1 172 ? 16.922 -6.392 -22.914 1.00 91.62 172 GLN A N 1
ATOM 1355 C CA . GLN A 1 172 ? 17.518 -7.507 -23.658 1.00 91.62 172 GLN A CA 1
ATOM 1356 C C . GLN A 1 172 ? 19.037 -7.599 -23.461 1.00 91.62 172 GLN A C 1
ATOM 1358 O O . GLN A 1 172 ? 19.560 -8.689 -23.227 1.00 91.62 172 GLN A O 1
ATOM 1363 N N . GLN A 1 173 ? 19.743 -6.463 -23.499 1.00 92.25 173 GLN A N 1
ATOM 1364 C CA . GLN A 1 173 ? 21.191 -6.393 -23.261 1.00 92.25 173 GLN A CA 1
ATOM 1365 C C . GLN A 1 173 ? 21.565 -6.908 -21.868 1.00 92.25 173 GLN A C 1
ATOM 1367 O O . GLN A 1 173 ? 22.529 -7.656 -21.720 1.00 92.25 173 GLN A O 1
ATOM 1372 N N . LEU A 1 174 ? 20.783 -6.535 -20.852 1.00 92.00 174 LEU A N 1
ATOM 1373 C CA . LEU A 1 174 ? 20.977 -6.981 -19.471 1.00 92.00 174 LEU A CA 1
ATOM 1374 C C . LEU A 1 174 ? 20.399 -8.375 -19.194 1.00 92.00 174 LEU A C 1
ATOM 1376 O O . LEU A 1 174 ? 20.578 -8.881 -18.087 1.00 92.00 174 LEU A O 1
ATOM 1380 N N . ARG A 1 175 ? 19.715 -8.991 -20.171 1.00 92.25 175 ARG A N 1
ATOM 1381 C CA . ARG A 1 175 ? 19.006 -10.274 -20.033 1.00 92.25 175 ARG A CA 1
ATOM 1382 C C . ARG A 1 175 ? 18.105 -10.296 -18.795 1.00 92.25 175 ARG A C 1
ATOM 1384 O O . ARG A 1 175 ? 18.155 -11.228 -17.993 1.00 92.25 175 ARG A O 1
ATOM 1391 N N . LEU A 1 176 ? 17.319 -9.234 -18.615 1.00 94.69 176 LEU A N 1
ATOM 1392 C CA . LEU A 1 176 ? 16.427 -9.134 -17.464 1.00 94.69 176 LEU A CA 1
ATOM 1393 C C . LEU A 1 176 ? 15.379 -10.256 -17.508 1.00 94.69 176 LEU A C 1
ATOM 1395 O O . LEU A 1 176 ? 14.811 -10.511 -18.572 1.00 94.69 176 LEU A O 1
ATOM 1399 N N . PRO A 1 177 ? 15.080 -10.906 -16.369 1.00 94.31 177 PRO A N 1
ATOM 1400 C CA . PRO A 1 177 ? 13.968 -11.840 -16.307 1.00 94.31 177 PRO A CA 1
ATOM 1401 C C . PRO A 1 177 ? 12.635 -11.092 -16.491 1.00 94.31 177 PRO A C 1
ATOM 1403 O O . PRO A 1 177 ? 12.560 -9.891 -16.180 1.00 94.31 177 PRO A O 1
ATOM 1406 N N . PRO A 1 178 ? 11.565 -11.782 -16.927 1.00 94.12 178 PRO A N 1
ATOM 1407 C CA . PRO A 1 178 ? 10.226 -11.205 -16.980 1.00 94.12 178 PRO A CA 1
ATOM 1408 C C . PRO A 1 178 ? 9.827 -10.575 -15.641 1.00 94.12 178 PRO A C 1
ATOM 1410 O O . PRO A 1 178 ? 10.209 -11.062 -14.574 1.00 94.12 178 PRO A O 1
ATOM 1413 N N . LEU A 1 179 ? 9.096 -9.462 -15.699 1.00 95.38 179 LEU A N 1
ATOM 1414 C CA . LEU A 1 179 ? 8.464 -8.864 -14.526 1.00 95.38 179 LEU A CA 1
ATOM 1415 C C . LEU A 1 179 ? 7.030 -9.372 -14.448 1.00 95.38 179 LEU A C 1
ATOM 1417 O O . LEU A 1 179 ? 6.274 -9.174 -15.394 1.00 95.38 179 LEU A O 1
ATOM 1421 N N . HIS A 1 180 ? 6.661 -9.985 -13.331 1.00 94.12 180 HIS A N 1
ATOM 1422 C CA . HIS A 1 180 ? 5.272 -10.337 -13.058 1.00 94.12 180 HIS A CA 1
ATOM 1423 C C . HIS A 1 180 ? 4.631 -9.236 -12.221 1.00 94.12 180 HIS A C 1
ATOM 1425 O O . HIS A 1 180 ? 5.268 -8.679 -11.324 1.00 94.12 180 HIS A O 1
ATOM 1431 N N . VAL A 1 181 ? 3.380 -8.915 -12.525 1.00 93.94 181 VAL A N 1
ATOM 1432 C CA . VAL A 1 181 ? 2.630 -7.861 -11.845 1.00 93.94 181 VAL A CA 1
ATOM 1433 C C . VAL A 1 181 ? 1.347 -8.471 -11.309 1.00 93.94 181 VAL A C 1
ATOM 1435 O O . VAL A 1 181 ? 0.628 -9.138 -12.048 1.00 93.94 181 VAL A O 1
ATOM 1438 N N . VAL A 1 182 ? 1.080 -8.247 -10.029 1.00 94.62 182 VAL A N 1
ATOM 1439 C CA . VAL A 1 182 ? -0.172 -8.612 -9.367 1.00 94.62 182 VAL A CA 1
ATOM 1440 C C . VAL A 1 182 ? -0.815 -7.318 -8.898 1.00 94.62 182 VAL A C 1
ATOM 1442 O O . VAL A 1 182 ? -0.161 -6.516 -8.241 1.00 94.62 182 VAL A O 1
ATOM 1445 N N . VAL A 1 183 ? -2.079 -7.100 -9.241 1.00 92.44 183 VAL A N 1
ATOM 1446 C CA . VAL A 1 183 ? -2.859 -5.971 -8.726 1.00 92.44 183 VAL A CA 1
ATOM 1447 C C . VAL A 1 183 ? -3.866 -6.539 -7.739 1.00 92.44 183 VAL A C 1
ATOM 1449 O O . VAL A 1 183 ? -4.654 -7.408 -8.108 1.00 92.44 183 VAL A O 1
ATOM 1452 N N . MET A 1 184 ? -3.806 -6.091 -6.488 1.00 93.00 184 MET A N 1
ATOM 1453 C CA . MET A 1 184 ? -4.721 -6.504 -5.427 1.00 93.00 184 MET A CA 1
ATOM 1454 C C . MET A 1 184 ? -5.655 -5.349 -5.076 1.00 93.00 184 MET A C 1
ATOM 1456 O O . MET A 1 184 ? -5.273 -4.177 -5.088 1.00 93.00 184 MET A O 1
ATOM 1460 N N . SER A 1 185 ? -6.917 -5.679 -4.818 1.00 89.69 185 SER A N 1
ATOM 1461 C CA . SER A 1 185 ? -7.939 -4.696 -4.487 1.00 89.69 185 SER A CA 1
ATOM 1462 C C . SER A 1 185 ? -9.142 -5.345 -3.816 1.00 89.69 185 SER A C 1
ATOM 1464 O O . SER A 1 185 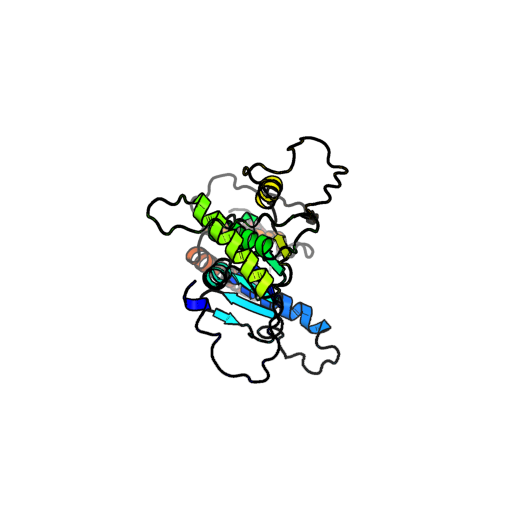? -9.540 -6.444 -4.199 1.00 89.69 185 SER A O 1
ATOM 1466 N N . ALA A 1 186 ? -9.748 -4.638 -2.861 1.00 85.69 186 ALA A N 1
ATOM 1467 C CA . ALA A 1 186 ? -10.964 -5.070 -2.184 1.00 85.69 186 ALA A CA 1
ATOM 1468 C C . ALA A 1 186 ? -12.239 -4.798 -3.004 1.00 85.69 186 ALA A C 1
ATOM 1470 O O . ALA A 1 186 ? -13.203 -5.551 -2.897 1.00 85.69 186 ALA A O 1
ATOM 1471 N N . THR A 1 187 ? -12.261 -3.727 -3.806 1.00 79.19 187 THR A N 1
ATOM 1472 C CA . THR A 1 187 ? -13.501 -3.197 -4.413 1.00 79.19 187 THR A CA 1
ATOM 1473 C C . THR A 1 187 ? -13.345 -2.732 -5.866 1.00 79.19 187 THR A C 1
ATOM 1475 O O . THR A 1 187 ? -14.200 -2.013 -6.377 1.00 79.19 187 THR A O 1
ATOM 1478 N N . LEU A 1 188 ? -12.253 -3.099 -6.545 1.00 68.12 188 LEU A N 1
ATOM 1479 C CA . LEU A 1 188 ? -11.953 -2.592 -7.892 1.00 68.12 188 LEU A CA 1
ATOM 1480 C C . LEU A 1 188 ? -13.044 -2.913 -8.917 1.00 68.12 188 LEU A C 1
ATOM 1482 O O . LEU A 1 188 ? -13.485 -4.058 -9.019 1.00 68.12 188 LEU A O 1
ATOM 1486 N N . ASP A 1 189 ? -13.318 -1.940 -9.786 1.00 71.19 189 ASP A N 1
ATOM 1487 C CA . ASP A 1 189 ? -13.862 -2.221 -11.110 1.00 71.19 189 ASP A CA 1
ATOM 1488 C C . ASP A 1 189 ? -12.789 -2.914 -11.966 1.00 71.19 189 ASP A C 1
ATOM 1490 O O . ASP A 1 189 ? -11.786 -2.321 -12.378 1.00 71.19 189 ASP A O 1
ATOM 1494 N N . ILE A 1 190 ? -13.004 -4.204 -12.200 1.00 73.62 190 ILE A N 1
ATOM 1495 C CA . ILE A 1 190 ? -12.085 -5.099 -12.903 1.00 73.62 190 ILE A CA 1
ATOM 1496 C C . ILE A 1 190 ? -11.919 -4.671 -14.367 1.00 73.62 190 ILE A C 1
ATOM 1498 O O . ILE A 1 190 ? -10.810 -4.769 -14.903 1.00 73.62 190 ILE A O 1
ATOM 1502 N N . GLN A 1 191 ? -12.977 -4.152 -14.999 1.00 75.06 191 GLN A N 1
ATOM 1503 C CA . GLN A 1 191 ? -12.979 -3.853 -16.431 1.00 75.06 191 GLN A CA 1
ATOM 1504 C C . GLN A 1 191 ? -11.988 -2.738 -16.769 1.00 75.06 191 GLN A C 1
ATOM 1506 O O . GLN A 1 191 ? -11.202 -2.851 -17.712 1.00 75.06 191 GLN A O 1
ATOM 1511 N N . THR A 1 192 ? -11.966 -1.683 -15.951 1.00 77.31 192 THR A N 1
ATOM 1512 C CA . THR A 1 192 ? -11.027 -0.568 -16.110 1.00 77.31 192 THR A CA 1
ATOM 1513 C C . THR A 1 192 ? -9.571 -1.053 -16.112 1.00 77.31 192 THR A C 1
ATOM 1515 O O . THR A 1 192 ? -8.764 -0.627 -16.942 1.00 77.31 192 THR A O 1
ATOM 1518 N N . PHE A 1 193 ? -9.226 -1.986 -15.222 1.00 78.75 193 PHE A N 1
ATOM 1519 C CA . PHE A 1 193 ? -7.862 -2.503 -15.098 1.00 78.75 193 PHE A CA 1
ATOM 1520 C C . PHE A 1 193 ? -7.501 -3.505 -16.186 1.00 78.75 193 PHE A C 1
ATOM 1522 O O . PHE A 1 193 ? -6.370 -3.483 -16.674 1.00 78.75 193 PHE A O 1
ATOM 1529 N N . GLN A 1 194 ? -8.453 -4.336 -16.607 1.00 77.56 194 GLN A N 1
ATOM 1530 C CA . GLN A 1 194 ? -8.277 -5.206 -17.765 1.00 77.56 194 GLN A CA 1
ATOM 1531 C C . GLN A 1 194 ? -7.974 -4.391 -19.020 1.00 77.56 194 GLN A C 1
ATOM 1533 O O . GLN A 1 194 ? -6.969 -4.651 -19.684 1.00 77.56 194 GLN A O 1
ATOM 1538 N N . ASN A 1 195 ? -8.755 -3.346 -19.293 1.00 79.81 195 ASN A N 1
ATOM 1539 C CA . ASN A 1 195 ? -8.517 -2.461 -20.433 1.00 79.81 195 ASN A CA 1
ATOM 1540 C C . ASN A 1 195 ? -7.155 -1.759 -20.307 1.00 79.81 195 ASN A C 1
ATOM 1542 O O . ASN A 1 195 ? -6.377 -1.699 -21.259 1.00 79.81 195 ASN A O 1
ATOM 1546 N N . PHE A 1 196 ? -6.814 -1.275 -19.106 1.00 84.00 196 PHE A N 1
ATOM 1547 C CA . PHE A 1 196 ? -5.550 -0.581 -18.884 1.00 84.00 196 PHE A CA 1
ATOM 1548 C C . PHE A 1 196 ? -4.325 -1.479 -19.070 1.00 84.00 196 PHE A C 1
ATOM 1550 O O . PHE A 1 196 ? -3.343 -1.021 -19.650 1.00 84.00 196 PHE A O 1
ATOM 1557 N N . PHE A 1 197 ? -4.332 -2.722 -18.583 1.00 80.69 197 PHE A N 1
ATOM 1558 C CA . PHE A 1 197 ? -3.181 -3.631 -18.675 1.00 80.69 197 PHE A CA 1
ATOM 1559 C C . PHE A 1 197 ? -3.134 -4.446 -19.966 1.00 80.69 197 PHE A C 1
ATOM 1561 O O . PHE A 1 197 ? -2.075 -4.989 -20.297 1.00 80.69 197 PHE A O 1
ATOM 1568 N N . SER A 1 198 ? -4.218 -4.458 -20.739 1.00 75.31 198 SER A N 1
ATOM 1569 C CA . SER A 1 198 ? -4.224 -5.047 -22.071 1.00 75.31 198 SER A CA 1
ATOM 1570 C C . SER A 1 198 ? -3.239 -4.314 -23.003 1.00 75.31 198 SER A C 1
ATOM 1572 O O . SER A 1 198 ? -3.041 -3.092 -22.906 1.00 75.31 198 SER A O 1
ATOM 1574 N N . PRO A 1 199 ? -2.533 -5.040 -23.886 1.00 66.94 199 PRO A N 1
ATOM 1575 C CA . PRO A 1 199 ? -1.744 -4.465 -24.947 1.00 66.94 199 PRO A CA 1
ATOM 1576 C C . PRO A 1 199 ? -2.693 -3.776 -25.910 1.00 66.94 199 PRO A C 1
ATOM 1578 O O . PRO A 1 199 ? -3.753 -4.283 -26.290 1.00 66.94 199 PRO A O 1
ATOM 1581 N N . LYS A 1 200 ? -2.256 -2.603 -26.318 1.00 65.56 200 LYS A N 1
ATOM 1582 C CA . LYS A 1 200 ? -2.893 -1.862 -27.385 1.00 65.56 200 LYS A CA 1
ATOM 1583 C C . LYS A 1 200 ? -2.197 -2.228 -28.684 1.00 65.56 200 LYS A C 1
ATOM 1585 O O . LYS A 1 200 ? -0.998 -2.530 -28.677 1.00 65.56 200 LYS A O 1
ATOM 1590 N N . ASP A 1 201 ? -2.946 -2.252 -29.773 1.00 57.91 201 ASP A N 1
ATOM 1591 C CA . ASP A 1 201 ? -2.362 -2.408 -31.098 1.00 57.91 201 ASP A CA 1
ATOM 1592 C C . ASP A 1 201 ? -1.491 -1.183 -31.463 1.00 57.91 201 ASP A C 1
ATOM 1594 O O . ASP A 1 201 ? -1.384 -0.207 -30.712 1.00 57.91 201 ASP A O 1
ATOM 1598 N N . ALA A 1 202 ? -0.836 -1.224 -32.627 1.00 49.03 202 ALA A N 1
ATOM 1599 C CA . ALA A 1 202 ? 0.002 -0.121 -33.110 1.00 49.03 202 ALA A CA 1
ATOM 1600 C C . ALA A 1 202 ? -0.768 1.203 -33.313 1.00 49.03 202 ALA A C 1
ATOM 1602 O O . ALA A 1 202 ? -0.136 2.253 -33.416 1.00 49.03 202 ALA A O 1
ATOM 1603 N N . ASN A 1 203 ? -2.104 1.154 -33.335 1.00 47.09 203 ASN A N 1
ATOM 1604 C CA . ASN A 1 203 ? -2.998 2.297 -33.487 1.00 47.09 203 ASN A CA 1
ATOM 1605 C C . ASN A 1 203 ? -3.578 2.776 -32.142 1.00 47.09 203 ASN A C 1
ATOM 1607 O O . ASN A 1 203 ? -4.364 3.719 -32.121 1.00 47.09 203 ASN A O 1
ATOM 1611 N N . GLY A 1 204 ? -3.190 2.160 -31.018 1.00 52.53 204 GLY A N 1
ATOM 1612 C CA . GLY A 1 204 ? -3.683 2.517 -29.688 1.00 52.53 204 GLY A CA 1
ATOM 1613 C C . GLY A 1 204 ? -5.077 1.973 -29.358 1.00 52.53 204 GLY A C 1
ATOM 1614 O O . GLY A 1 204 ? -5.609 2.312 -28.297 1.00 52.53 204 GLY A O 1
ATOM 1615 N N . ASN A 1 205 ? -5.643 1.123 -30.216 1.00 54.19 205 ASN A N 1
ATOM 1616 C CA . ASN A 1 205 ? -6.913 0.456 -29.974 1.00 54.19 205 ASN A CA 1
ATOM 1617 C C . ASN A 1 205 ? -6.702 -0.753 -29.065 1.00 54.19 205 ASN A C 1
ATOM 1619 O O . ASN A 1 205 ? -5.668 -1.431 -29.116 1.00 54.19 205 ASN A O 1
ATOM 1623 N N . ASP A 1 206 ? -7.695 -1.026 -28.227 1.00 55.41 206 ASP A N 1
ATOM 1624 C CA . ASP A 1 206 ? -7.694 -2.226 -27.407 1.00 55.41 206 ASP A CA 1
ATOM 1625 C C . ASP A 1 206 ? -7.790 -3.445 -28.337 1.00 55.41 206 ASP A C 1
ATOM 1627 O O . ASP A 1 206 ? -8.633 -3.515 -29.228 1.00 55.41 206 ASP A O 1
ATOM 1631 N N . SER A 1 207 ? -6.880 -4.402 -28.163 1.00 53.41 207 SER A N 1
ATOM 1632 C CA . SER A 1 207 ? -6.790 -5.598 -29.015 1.00 53.41 207 SER A CA 1
ATOM 1633 C C . SER A 1 207 ? -7.853 -6.665 -28.694 1.00 53.41 207 SER A C 1
ATOM 1635 O O . SER A 1 207 ? -7.806 -7.769 -29.233 1.00 53.41 207 SER A O 1
ATOM 1637 N N . LEU A 1 208 ? -8.820 -6.334 -27.833 1.00 50.81 208 LEU A N 1
ATOM 1638 C CA . LEU A 1 208 ? -9.927 -7.189 -27.415 1.00 50.81 208 LEU A CA 1
ATOM 1639 C C . LEU A 1 208 ? -11.258 -6.558 -27.860 1.00 50.81 208 LEU A C 1
ATOM 1641 O O . LEU A 1 208 ? -11.458 -5.364 -27.625 1.00 50.81 208 LEU A O 1
ATOM 1645 N N . PRO A 1 209 ? -12.194 -7.316 -28.463 1.00 41.72 209 PRO A N 1
ATOM 1646 C CA . PRO A 1 209 ? -13.557 -6.840 -28.625 1.00 41.72 209 PRO A CA 1
ATOM 1647 C C . PRO A 1 209 ? -14.220 -6.761 -27.245 1.00 41.72 209 PRO A C 1
ATOM 1649 O O . PRO A 1 209 ? -14.255 -7.746 -26.513 1.00 41.72 209 PRO A O 1
ATOM 1652 N N . LEU A 1 210 ? -14.763 -5.592 -26.900 1.00 42.12 210 LEU A N 1
ATOM 1653 C CA . LEU A 1 210 ? -15.731 -5.440 -25.813 1.00 42.12 210 LEU A CA 1
ATOM 1654 C C . LEU A 1 210 ? -17.020 -6.169 -26.225 1.00 42.12 210 LEU A C 1
ATOM 1656 O O . LEU A 1 210 ? -17.919 -5.557 -26.798 1.00 42.12 210 LEU A O 1
ATOM 1660 N N . SER A 1 211 ? -17.105 -7.480 -26.001 1.00 42.09 211 SER A N 1
ATOM 1661 C CA . SER A 1 211 ? -18.387 -8.182 -26.034 1.00 42.09 211 SER A CA 1
ATOM 1662 C C . SER A 1 211 ? -18.958 -8.214 -24.626 1.00 42.09 211 SER A C 1
ATOM 1664 O O . SER A 1 211 ? -18.410 -8.852 -23.728 1.00 42.09 211 SER A O 1
ATOM 1666 N N . ASN A 1 212 ? -20.060 -7.490 -24.460 1.00 42.69 212 ASN A N 1
ATOM 1667 C CA . ASN A 1 212 ? -21.009 -7.736 -23.391 1.00 42.69 212 ASN A CA 1
ATOM 1668 C C . ASN A 1 212 ? -21.546 -9.173 -23.520 1.00 42.69 212 ASN A C 1
ATOM 1670 O O . ASN A 1 212 ? -21.743 -9.647 -24.637 1.00 42.69 212 ASN A O 1
ATOM 1674 N N . GLU A 1 213 ? -21.857 -9.756 -22.364 1.00 43.78 213 GLU A N 1
ATOM 1675 C CA . GLU A 1 213 ? -22.646 -10.976 -22.141 1.00 43.78 213 GLU A CA 1
ATOM 1676 C C . GLU A 1 213 ? -21.865 -12.308 -22.068 1.00 43.78 213 GLU A C 1
ATOM 1678 O O . GLU A 1 213 ? -21.073 -12.666 -22.934 1.00 43.78 213 GLU A O 1
ATOM 1683 N N . ASP A 1 214 ? -22.154 -13.003 -20.961 1.00 35.03 214 ASP A N 1
ATOM 1684 C CA . ASP A 1 214 ? -21.824 -14.369 -20.540 1.00 35.03 214 ASP A CA 1
ATOM 1685 C C . ASP A 1 214 ? -20.426 -14.678 -19.954 1.00 35.03 214 ASP A C 1
ATOM 1687 O O . ASP A 1 214 ? -19.444 -14.981 -20.630 1.00 35.03 214 ASP A O 1
ATOM 1691 N N . GLU A 1 215 ? -20.388 -14.702 -18.610 1.00 49.25 215 GLU A N 1
ATOM 1692 C CA . GLU A 1 215 ? -19.383 -15.374 -17.775 1.00 49.25 215 GLU A CA 1
ATOM 1693 C C . GLU A 1 215 ? -19.391 -16.898 -18.022 1.00 49.25 215 GLU A C 1
ATOM 1695 O O . GLU A 1 215 ? -19.886 -17.673 -17.210 1.00 49.25 215 GLU A O 1
ATOM 1700 N N . SER A 1 216 ? -18.829 -17.363 -19.134 1.00 44.25 216 SER A N 1
ATOM 1701 C CA . SER A 1 216 ? -18.202 -18.689 -19.215 1.00 44.25 216 SER A CA 1
ATOM 1702 C C . SER A 1 216 ? -17.428 -18.815 -20.522 1.00 44.25 216 SER A C 1
ATOM 1704 O O . SER A 1 216 ? -17.959 -18.562 -21.594 1.00 44.25 216 SER A O 1
ATOM 1706 N N . ASP A 1 217 ? -16.167 -19.225 -20.406 1.00 42.56 217 ASP A N 1
ATOM 1707 C CA . ASP A 1 217 ? -15.301 -19.673 -21.498 1.00 42.56 217 ASP A CA 1
ATOM 1708 C C . ASP A 1 217 ? -14.880 -18.632 -22.548 1.00 42.56 217 ASP A C 1
ATOM 1710 O O . ASP A 1 217 ? -15.320 -18.638 -23.695 1.00 42.56 217 ASP A O 1
ATOM 1714 N N . ILE A 1 218 ? -13.866 -17.826 -22.208 1.00 42.75 218 ILE A N 1
ATOM 1715 C CA . ILE A 1 218 ? -13.013 -17.186 -23.220 1.00 42.75 218 ILE A CA 1
ATOM 1716 C C . ILE A 1 218 ? -11.554 -17.589 -22.998 1.00 42.75 218 ILE A C 1
ATOM 1718 O O . ILE A 1 218 ? -10.834 -17.067 -22.147 1.00 42.75 218 ILE A O 1
ATOM 1722 N N . SER A 1 219 ? -11.100 -18.537 -23.817 1.00 42.62 219 SER A N 1
ATOM 1723 C CA . SER A 1 219 ? -9.690 -18.860 -24.013 1.00 42.62 219 SER A CA 1
ATOM 1724 C C . SER A 1 219 ? -9.023 -17.794 -24.898 1.00 42.62 219 SER A C 1
ATOM 1726 O O . SER A 1 219 ? -8.893 -17.973 -26.107 1.00 42.62 219 SER A O 1
ATOM 1728 N N . THR A 1 220 ? -8.588 -16.674 -24.317 1.00 41.09 220 THR A N 1
ATOM 1729 C CA . THR A 1 220 ? -7.766 -15.654 -25.004 1.00 41.09 220 THR A CA 1
ATOM 1730 C C . THR A 1 220 ? -6.279 -15.913 -24.765 1.00 41.09 220 THR A C 1
ATOM 1732 O O . THR A 1 220 ? -5.686 -15.478 -23.780 1.00 41.09 220 THR A O 1
ATOM 1735 N N . SER A 1 221 ? -5.666 -16.657 -25.683 1.00 44.12 221 SER A N 1
ATOM 1736 C CA . SER A 1 221 ? -4.354 -17.298 -25.535 1.00 44.12 221 SER A CA 1
ATOM 1737 C C . SER A 1 221 ? -3.111 -16.414 -25.706 1.00 44.12 221 SER A C 1
ATOM 1739 O O . SER A 1 221 ? -2.014 -16.958 -25.696 1.00 44.12 221 SER A O 1
ATOM 1741 N N . ASP A 1 222 ? -3.211 -15.085 -25.803 1.00 47.75 222 ASP A N 1
ATOM 1742 C CA . ASP A 1 222 ? -2.014 -14.232 -25.982 1.00 47.75 222 ASP A CA 1
ATOM 1743 C C . ASP A 1 222 ? -1.830 -13.131 -24.926 1.00 47.75 222 ASP A C 1
ATOM 1745 O O . ASP A 1 222 ? -0.825 -12.394 -24.926 1.00 47.75 222 ASP A O 1
ATOM 1749 N N . LEU A 1 223 ? -2.735 -13.090 -23.940 1.00 51.72 223 LEU A N 1
ATOM 1750 C CA . LEU A 1 223 ? -2.668 -12.190 -22.798 1.00 51.72 223 LEU A CA 1
ATOM 1751 C C . LEU A 1 223 ? -3.036 -12.868 -21.491 1.00 51.72 223 LEU A C 1
ATOM 1753 O O . LEU A 1 223 ? -4.197 -13.034 -21.148 1.00 51.72 223 LEU A O 1
ATOM 1757 N N . ASN A 1 224 ? -2.003 -13.212 -20.730 1.00 63.03 224 ASN A N 1
ATOM 1758 C CA . ASN A 1 224 ? -2.125 -13.908 -19.458 1.00 63.03 224 ASN A CA 1
ATOM 1759 C C . ASN A 1 224 ? -2.467 -12.949 -18.297 1.00 63.03 224 ASN A C 1
ATOM 1761 O O . ASN A 1 224 ? -1.787 -12.961 -17.272 1.00 63.03 224 ASN A O 1
ATOM 1765 N N . MET A 1 225 ? -3.456 -12.061 -18.467 1.00 72.56 225 MET A N 1
ATOM 1766 C CA . MET A 1 225 ? -4.054 -11.372 -17.321 1.00 72.56 225 MET A CA 1
ATOM 1767 C C . MET A 1 225 ? -5.148 -12.277 -16.763 1.00 72.56 225 MET A C 1
ATOM 1769 O O . MET A 1 225 ? -6.225 -12.393 -17.338 1.00 72.56 225 MET A O 1
ATOM 1773 N N . GLN A 1 226 ? -4.854 -12.932 -15.644 1.00 82.75 226 GLN A N 1
ATOM 1774 C CA . GLN A 1 226 ? -5.805 -13.794 -14.958 1.00 82.75 226 GLN A CA 1
ATOM 1775 C C . GLN A 1 226 ? -6.514 -13.014 -13.853 1.00 82.75 226 GLN A C 1
ATOM 1777 O O . GLN A 1 226 ? -5.870 -12.356 -13.036 1.00 82.75 226 GLN A O 1
ATOM 1782 N N . MET A 1 227 ? -7.841 -13.112 -13.819 1.00 82.19 227 MET A N 1
ATOM 1783 C CA . MET A 1 227 ? -8.649 -12.594 -12.722 1.00 82.19 227 MET A CA 1
ATOM 1784 C C . MET A 1 227 ? -8.922 -13.719 -11.723 1.00 82.19 227 MET A C 1
ATOM 1786 O O . MET A 1 227 ? -9.285 -14.829 -12.108 1.00 82.19 227 MET A O 1
ATOM 1790 N N . ILE A 1 228 ? -8.707 -13.431 -10.439 1.00 87.31 228 ILE A N 1
ATOM 1791 C CA . ILE A 1 228 ? -8.971 -14.359 -9.340 1.00 87.31 228 ILE A CA 1
ATOM 1792 C C . ILE A 1 228 ? -9.849 -13.627 -8.330 1.00 87.31 228 ILE A C 1
ATOM 1794 O O . ILE A 1 228 ? -9.389 -12.708 -7.654 1.00 87.31 228 ILE A O 1
ATOM 1798 N N . LYS A 1 229 ? -11.115 -14.041 -8.226 1.00 86.38 229 LYS A N 1
ATOM 1799 C CA . LYS A 1 229 ? -12.050 -13.530 -7.222 1.00 86.38 229 LYS A CA 1
ATOM 1800 C C . LYS A 1 229 ? -11.979 -14.408 -5.979 1.00 86.38 229 LYS A C 1
ATOM 1802 O O . LYS A 1 229 ? -12.318 -15.588 -6.025 1.00 86.38 229 LYS A O 1
ATOM 1807 N N . ILE A 1 230 ? -11.546 -13.825 -4.867 1.00 86.44 230 ILE A N 1
ATOM 1808 C CA . ILE A 1 230 ? -11.520 -14.502 -3.570 1.00 86.44 230 ILE A CA 1
ATOM 1809 C C . ILE A 1 230 ? -12.786 -14.083 -2.811 1.00 86.44 230 ILE A C 1
ATOM 1811 O O . ILE A 1 230 ? -12.934 -12.895 -2.520 1.00 86.44 230 ILE A O 1
ATOM 1815 N N . PRO A 1 231 ? -13.726 -15.002 -2.513 1.00 82.06 231 PRO A N 1
ATOM 1816 C CA . PRO A 1 231 ? -14.925 -14.649 -1.765 1.00 82.06 231 PRO A CA 1
ATOM 1817 C C . PRO A 1 231 ? -14.547 -14.240 -0.338 1.00 82.06 231 PRO A C 1
ATOM 1819 O O . PRO A 1 231 ? -13.896 -14.992 0.389 1.00 82.06 231 PRO A O 1
ATOM 1822 N N . GLY A 1 232 ? -14.967 -13.043 0.070 1.00 75.25 232 GLY A N 1
ATOM 1823 C CA . GLY A 1 232 ? -14.868 -12.610 1.459 1.00 75.25 232 GLY A CA 1
ATOM 1824 C C . GLY A 1 232 ? -15.890 -13.348 2.322 1.00 75.25 232 GLY A C 1
ATOM 1825 O O . GLY A 1 232 ? -17.038 -13.529 1.917 1.00 75.25 232 GLY A O 1
ATOM 1826 N N . ARG A 1 233 ? -15.494 -13.760 3.530 1.00 76.31 233 ARG A N 1
ATOM 1827 C CA . ARG A 1 233 ? -16.452 -14.201 4.552 1.00 76.31 233 ARG A CA 1
ATOM 1828 C C . ARG A 1 233 ? -17.042 -12.955 5.197 1.00 76.31 233 ARG A C 1
ATOM 1830 O O . ARG A 1 233 ? -16.391 -12.338 6.033 1.00 76.31 233 ARG A O 1
ATOM 1837 N N . GLN A 1 234 ? -18.235 -12.562 4.770 1.00 74.94 234 GLN A N 1
ATOM 1838 C CA . GLN A 1 234 ? -18.979 -11.494 5.427 1.00 74.94 234 GLN A CA 1
ATOM 1839 C C . GLN A 1 234 ? -19.912 -12.117 6.458 1.00 74.94 234 GLN A C 1
ATOM 1841 O O . GLN A 1 234 ? -20.728 -12.977 6.128 1.00 74.94 234 GLN A O 1
ATOM 1846 N N . TYR A 1 235 ? -19.764 -11.696 7.709 1.00 83.56 235 TYR A N 1
ATOM 1847 C CA . TYR A 1 235 ? -20.783 -11.921 8.724 1.00 83.56 235 TYR A CA 1
ATOM 1848 C C . TYR A 1 235 ? -21.822 -10.800 8.609 1.00 83.56 235 TYR A C 1
ATOM 1850 O O . TYR A 1 235 ? -21.449 -9.675 8.261 1.00 83.56 235 TYR A O 1
ATOM 1858 N N . PRO A 1 236 ? -23.116 -11.081 8.835 1.00 86.38 236 PRO A N 1
ATOM 1859 C CA . PRO A 1 236 ? -24.141 -10.048 8.787 1.00 86.38 236 PRO A CA 1
ATOM 1860 C C . PRO A 1 236 ? -23.832 -8.958 9.820 1.00 86.38 236 PRO A C 1
ATOM 1862 O O . PRO A 1 236 ? -23.544 -9.260 10.975 1.00 86.38 236 PRO A O 1
ATOM 1865 N N . VAL A 1 237 ? -23.891 -7.696 9.394 1.00 88.06 237 VAL A N 1
ATOM 1866 C CA . VAL A 1 237 ? -23.677 -6.529 10.258 1.00 88.06 237 VAL A CA 1
ATOM 1867 C C . VAL A 1 237 ? -25.012 -5.820 10.443 1.00 88.06 237 VAL A C 1
ATOM 1869 O O . VAL A 1 237 ? -25.645 -5.425 9.464 1.00 88.06 237 VAL A O 1
ATOM 1872 N N . GLN A 1 238 ? -25.443 -5.655 11.693 1.00 89.38 238 GLN A N 1
ATOM 1873 C CA . GLN A 1 238 ? -26.600 -4.827 12.019 1.00 89.38 238 GLN A CA 1
ATOM 1874 C C . GLN A 1 238 ? -26.190 -3.351 11.997 1.00 89.38 238 GLN A C 1
ATOM 1876 O O . GLN A 1 238 ? -25.237 -2.958 12.664 1.00 89.38 238 GLN A O 1
ATOM 1881 N N . ILE A 1 239 ? -26.915 -2.535 11.231 1.00 92.62 239 ILE A N 1
ATOM 1882 C CA . ILE A 1 239 ? -26.663 -1.095 11.118 1.00 92.62 239 ILE A CA 1
ATOM 1883 C C . ILE A 1 239 ? -27.721 -0.351 11.930 1.00 92.62 239 ILE A C 1
ATOM 1885 O O . ILE A 1 239 ? -28.919 -0.546 11.723 1.00 92.62 239 ILE A O 1
ATOM 1889 N N . LEU A 1 240 ? -27.267 0.501 12.847 1.00 92.06 240 LEU A N 1
ATOM 1890 C CA . LEU A 1 240 ? -28.106 1.352 13.685 1.00 92.06 240 LEU A CA 1
ATOM 1891 C C . LEU A 1 240 ? -27.821 2.818 13.345 1.00 92.06 240 LEU A C 1
ATOM 1893 O O . LEU A 1 240 ? -26.667 3.203 13.168 1.00 92.06 240 LEU A O 1
ATOM 1897 N N . TYR A 1 241 ? -28.877 3.623 13.253 1.00 93.50 241 TYR A N 1
ATOM 1898 C CA . TYR A 1 241 ? -28.793 5.056 12.978 1.00 93.50 241 TYR A CA 1
ATOM 1899 C C . TYR A 1 241 ? -29.322 5.842 14.171 1.00 93.50 241 TYR A C 1
ATOM 1901 O O . TYR A 1 241 ? -30.277 5.414 14.826 1.00 93.50 241 TYR A O 1
ATOM 1909 N N . THR A 1 242 ? -28.736 7.009 14.430 1.00 92.06 242 THR A N 1
ATOM 1910 C CA . THR A 1 242 ? -29.314 7.954 15.383 1.00 92.06 242 THR A CA 1
ATOM 1911 C C . THR A 1 242 ? -30.653 8.452 14.851 1.00 92.06 242 THR A C 1
ATOM 1913 O O . THR A 1 242 ? -30.855 8.592 13.643 1.00 92.06 242 THR A O 1
ATOM 1916 N N . LYS A 1 243 ? -31.592 8.713 15.761 1.00 91.25 243 LYS A N 1
ATOM 1917 C CA . LYS A 1 243 ? -32.901 9.259 15.392 1.00 91.25 243 LYS A CA 1
ATOM 1918 C C . LYS A 1 243 ? -32.778 10.671 14.814 1.00 91.25 243 LYS A C 1
ATOM 1920 O O . LYS A 1 243 ? -33.454 10.996 13.844 1.00 91.25 243 LYS A O 1
ATOM 1925 N N . ASP A 1 244 ? -31.893 11.464 15.410 1.00 92.69 244 ASP A N 1
ATOM 1926 C CA . ASP A 1 244 ? -31.649 12.862 15.077 1.00 92.69 244 ASP A CA 1
ATOM 1927 C C . ASP A 1 244 ? -30.154 13.089 14.787 1.00 92.69 244 ASP A C 1
ATOM 1929 O O . ASP A 1 244 ? -29.291 12.293 15.188 1.00 92.69 244 ASP A O 1
ATOM 1933 N N . VAL A 1 245 ? -29.844 14.170 14.065 1.00 94.25 245 VAL A N 1
ATOM 1934 C CA . VAL A 1 245 ? -28.465 14.576 13.750 1.00 94.25 245 VAL A CA 1
ATOM 1935 C C . VAL A 1 245 ? -27.739 14.957 15.037 1.00 94.25 245 VAL A C 1
ATOM 1937 O O . VAL A 1 245 ? -28.296 15.654 15.879 1.00 94.25 245 VAL A O 1
ATOM 1940 N N . GLN A 1 246 ? -26.493 14.510 15.170 1.00 92.19 246 GLN A N 1
ATOM 1941 C CA . GLN A 1 246 ? -25.650 14.830 16.316 1.00 92.19 246 GLN A CA 1
ATOM 1942 C C . GLN A 1 246 ? -24.706 15.981 15.967 1.00 92.19 246 GLN A C 1
ATOM 1944 O O . GLN A 1 246 ? -23.937 15.875 15.011 1.00 92.19 246 GLN A O 1
ATOM 1949 N N . GLU A 1 247 ? -24.776 17.079 16.722 1.00 91.69 247 GLU A N 1
ATOM 1950 C CA . GLU A 1 247 ? -23.885 18.235 16.538 1.00 91.69 247 GLU A CA 1
ATOM 1951 C C . GLU A 1 247 ? -22.476 17.950 17.078 1.00 91.69 247 GLU A C 1
ATOM 1953 O O . GLU A 1 247 ? -21.487 18.277 16.421 1.00 91.69 247 GLU A O 1
ATOM 1958 N N . ASP A 1 248 ? -22.389 17.287 18.236 1.00 93.50 248 ASP A N 1
ATOM 1959 C CA . ASP A 1 248 ? -21.132 16.841 18.838 1.00 93.50 248 ASP A CA 1
ATOM 1960 C C . ASP A 1 248 ? -20.940 15.336 18.619 1.00 93.50 248 ASP A C 1
ATOM 1962 O O . ASP A 1 248 ? -21.483 14.483 19.330 1.00 93.50 248 ASP A O 1
ATOM 1966 N N . TYR A 1 249 ? -20.160 14.999 17.594 1.00 94.25 249 TYR A N 1
ATOM 1967 C CA . TYR A 1 249 ? -19.860 13.610 17.266 1.00 94.25 249 TYR A CA 1
ATOM 1968 C C . TYR A 1 249 ? -18.873 12.961 18.247 1.00 94.25 249 TYR A C 1
ATOM 1970 O O . TYR A 1 249 ? -18.847 11.733 18.317 1.00 94.25 249 TYR A O 1
ATOM 1978 N N . ILE A 1 250 ? -18.074 13.733 18.998 1.00 94.12 250 ILE A N 1
ATOM 1979 C CA . ILE A 1 250 ? -17.134 13.180 19.984 1.00 94.12 250 ILE A CA 1
ATOM 1980 C C . ILE A 1 250 ? -17.921 12.690 21.196 1.00 94.12 250 ILE A C 1
ATOM 1982 O O . ILE A 1 250 ? -17.761 11.537 21.601 1.00 94.12 250 ILE A O 1
ATOM 1986 N N . ASP A 1 251 ? -18.813 13.527 21.728 1.00 92.75 251 ASP A N 1
ATOM 1987 C CA . ASP A 1 251 ? -19.676 13.162 22.855 1.00 92.75 251 ASP A CA 1
ATOM 1988 C C . ASP A 1 251 ? -20.646 12.027 22.487 1.00 92.75 251 ASP A C 1
ATOM 1990 O O . ASP A 1 251 ? -20.810 11.055 23.229 1.00 92.75 251 ASP A O 1
ATOM 1994 N N . SER A 1 252 ? -21.200 12.073 21.272 1.00 93.81 252 SER A N 1
ATOM 1995 C CA . SER A 1 252 ? -22.058 11.001 20.756 1.00 93.81 252 SER A CA 1
ATOM 1996 C C . SER A 1 252 ? -21.309 9.675 20.610 1.00 93.81 252 SER A C 1
ATOM 1998 O O . SER A 1 252 ? -21.844 8.619 20.960 1.00 93.81 252 SER A O 1
ATOM 2000 N N . ALA A 1 253 ? -20.064 9.702 20.116 1.00 95.31 253 ALA A N 1
ATOM 2001 C CA . ALA A 1 253 ? -19.226 8.511 20.003 1.00 95.31 253 ALA A CA 1
ATOM 2002 C C . ALA A 1 253 ? -18.844 7.949 21.379 1.00 95.31 253 ALA A C 1
ATOM 2004 O O . ALA A 1 253 ? -18.879 6.732 21.561 1.00 95.31 253 ALA A O 1
ATOM 2005 N N . LEU A 1 254 ? -18.526 8.815 22.350 1.00 94.50 254 LEU A N 1
ATOM 2006 C CA . LEU A 1 254 ? -18.256 8.430 23.737 1.00 94.50 254 LEU A CA 1
ATOM 2007 C C . LEU A 1 254 ? -19.460 7.717 24.354 1.00 94.50 254 LEU A C 1
ATOM 2009 O O . LEU A 1 254 ? -19.328 6.587 24.825 1.00 94.50 254 LEU A O 1
ATOM 2013 N N . SER A 1 255 ? -20.626 8.361 24.306 1.00 92.06 255 SER A N 1
ATOM 2014 C CA . SER A 1 255 ? -21.870 7.840 24.875 1.00 92.06 255 SER A CA 1
ATOM 2015 C C . SER A 1 255 ? -22.265 6.511 24.232 1.00 92.06 255 SER A C 1
ATOM 2017 O O . SER A 1 255 ? -22.546 5.546 24.937 1.00 92.06 255 SER A O 1
ATOM 2019 N N . THR A 1 256 ? -22.181 6.414 22.901 1.00 93.38 256 THR A N 1
ATOM 2020 C CA . THR A 1 256 ? -22.477 5.173 22.165 1.00 93.38 256 THR A CA 1
ATOM 2021 C C . THR A 1 256 ? -21.500 4.052 22.526 1.00 93.38 256 THR A C 1
ATOM 2023 O O . THR A 1 256 ? -21.914 2.915 22.736 1.00 93.38 256 THR A O 1
ATOM 2026 N N . ALA A 1 257 ? -20.199 4.347 22.623 1.00 92.94 257 ALA A N 1
ATOM 2027 C CA . ALA A 1 257 ? -19.193 3.346 22.972 1.00 92.94 257 ALA A CA 1
ATOM 2028 C C . ALA A 1 257 ? -19.382 2.810 24.398 1.00 92.94 257 ALA A C 1
ATOM 2030 O O . ALA A 1 257 ? -19.266 1.604 24.616 1.00 92.94 257 ALA A O 1
ATOM 2031 N N . LEU A 1 258 ? -19.702 3.687 25.355 1.00 90.44 258 LEU A N 1
ATOM 2032 C CA . LEU A 1 258 ? -20.017 3.292 26.728 1.00 90.44 258 LEU A CA 1
ATOM 2033 C C . LEU A 1 258 ? -21.316 2.485 26.790 1.00 90.44 258 LEU A C 1
ATOM 2035 O O . LEU A 1 258 ? -21.347 1.445 27.439 1.00 90.44 258 LEU A O 1
ATOM 2039 N N . GLN A 1 259 ? -22.355 2.903 26.067 1.00 88.69 259 GLN A N 1
ATOM 2040 C CA . GLN A 1 259 ? -23.607 2.159 25.987 1.00 88.69 259 GLN A CA 1
ATOM 2041 C C . GLN A 1 259 ? -23.387 0.736 25.455 1.00 88.69 259 GLN A C 1
ATOM 2043 O O . GLN A 1 259 ? -23.790 -0.220 26.111 1.00 88.69 259 GLN A O 1
ATOM 2048 N N . ILE A 1 260 ? -22.683 0.576 24.324 1.00 89.06 260 ILE A N 1
ATOM 2049 C CA . ILE A 1 260 ? -22.336 -0.748 23.775 1.00 89.06 260 ILE A CA 1
ATOM 2050 C C . ILE A 1 260 ? -21.562 -1.567 24.813 1.00 89.06 260 ILE A C 1
ATOM 2052 O O . ILE A 1 260 ? -21.862 -2.740 25.023 1.00 89.06 260 ILE A O 1
ATOM 2056 N N . HIS A 1 261 ? -20.585 -0.948 25.481 1.00 86.44 261 HIS A N 1
ATOM 2057 C CA . HIS A 1 261 ? -19.783 -1.617 26.498 1.00 86.44 261 HIS A CA 1
ATOM 2058 C C . HIS A 1 261 ? -20.630 -2.135 27.670 1.00 86.44 261 HIS A C 1
ATOM 2060 O O . HIS A 1 261 ? -20.430 -3.268 28.090 1.00 86.44 261 HIS A O 1
ATOM 2066 N N . PHE A 1 262 ? -21.578 -1.354 28.194 1.00 83.00 262 PHE A N 1
ATOM 2067 C CA . PHE A 1 262 ? -22.382 -1.769 29.349 1.00 83.00 262 PHE A CA 1
ATOM 2068 C C . PHE A 1 262 ? -23.543 -2.694 28.995 1.00 83.00 262 PHE A C 1
ATOM 2070 O O . PHE A 1 262 ? -23.830 -3.618 29.759 1.00 83.00 262 PHE A O 1
ATOM 2077 N N . ASP A 1 263 ? -24.186 -2.477 27.849 1.00 78.94 263 ASP A N 1
ATOM 2078 C CA . ASP A 1 263 ? -25.323 -3.286 27.416 1.00 78.94 263 ASP A CA 1
ATOM 2079 C C . ASP A 1 263 ? -24.871 -4.707 27.034 1.00 78.94 263 ASP A C 1
ATOM 2081 O O . ASP A 1 263 ? -25.529 -5.676 27.410 1.00 78.94 263 ASP A O 1
ATOM 2085 N N . MET A 1 264 ? -23.716 -4.855 26.368 1.00 69.56 264 MET A N 1
ATOM 2086 C CA . MET A 1 264 ? -23.216 -6.162 25.905 1.00 69.56 264 MET A CA 1
ATOM 2087 C C . MET A 1 264 ? -22.454 -6.967 26.969 1.00 69.56 264 MET A C 1
ATOM 2089 O O . MET A 1 264 ? -22.219 -8.158 26.794 1.00 69.56 264 MET A O 1
ATOM 2093 N N . VAL A 1 265 ? -22.083 -6.370 28.107 1.00 61.06 265 VAL A N 1
ATOM 2094 C CA . 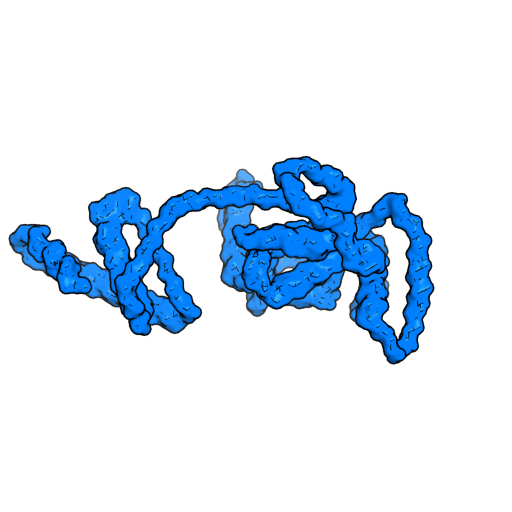VAL A 1 265 ? -21.382 -7.088 29.195 1.00 61.06 265 VAL A CA 1
ATOM 2095 C C . VAL A 1 265 ? -22.304 -8.043 29.975 1.00 61.06 265 VAL A C 1
ATOM 2097 O O . VAL A 1 265 ? -21.813 -8.863 30.752 1.00 61.06 265 VAL A O 1
ATOM 2100 N N . GLN A 1 266 ? -23.626 -7.991 29.776 1.00 56.53 266 GLN A N 1
ATOM 2101 C CA . GLN A 1 266 ? -24.563 -8.840 30.527 1.00 56.53 266 GLN A CA 1
ATOM 2102 C C . GLN A 1 266 ? -24.609 -10.305 30.065 1.00 56.53 266 GLN A C 1
ATOM 2104 O O . GLN A 1 266 ? -25.056 -11.154 30.838 1.00 56.53 266 GLN A O 1
ATOM 2109 N N . GLU A 1 267 ? -24.103 -10.629 28.873 1.00 58.88 267 GLU A N 1
ATOM 2110 C CA . GLU A 1 267 ? -24.111 -11.989 28.324 1.00 58.88 267 GLU A CA 1
ATOM 2111 C C . GLU A 1 267 ? -22.663 -12.466 28.084 1.00 58.88 267 GLU A C 1
ATOM 2113 O O . GLU A 1 267 ? -21.879 -11.816 27.395 1.00 58.88 267 GLU A O 1
ATOM 2118 N N . GLU A 1 268 ? -22.248 -13.593 28.689 1.00 58.00 268 GLU A N 1
ATOM 2119 C CA . GLU A 1 268 ? -20.854 -14.083 28.598 1.00 58.00 268 GLU A CA 1
ATOM 2120 C C . GLU A 1 268 ? -20.405 -14.416 27.161 1.00 58.00 268 GLU A C 1
ATOM 2122 O O . GLU A 1 268 ? -19.197 -14.467 26.904 1.00 58.00 268 GLU A O 1
ATOM 2127 N N . GLU A 1 269 ? -21.356 -14.615 26.243 1.00 58.34 269 GLU A N 1
ATOM 2128 C CA . GLU A 1 269 ? -21.129 -14.944 24.831 1.00 58.34 269 GLU A CA 1
ATOM 2129 C C . GLU A 1 269 ? -20.909 -13.709 23.926 1.00 58.34 269 GLU A C 1
ATOM 2131 O O . GLU A 1 269 ? -20.371 -13.872 22.832 1.00 58.34 269 GLU A O 1
ATOM 2136 N N . ASP A 1 270 ? -21.181 -12.482 24.399 1.00 63.72 270 ASP A N 1
ATOM 2137 C CA . ASP A 1 270 ? -21.180 -11.245 23.585 1.00 63.72 270 ASP A CA 1
ATOM 2138 C C . ASP A 1 270 ? -19.925 -10.364 23.752 1.00 63.72 270 ASP A C 1
ATOM 2140 O O . ASP A 1 270 ? -19.912 -9.160 23.479 1.00 63.72 270 ASP A O 1
ATOM 2144 N N . LYS A 1 271 ? -18.805 -10.952 24.182 1.00 73.94 271 LYS A N 1
ATOM 2145 C CA . LYS A 1 271 ? -17.538 -10.213 24.301 1.00 73.94 271 LYS A CA 1
ATOM 2146 C C . LYS A 1 271 ? -16.982 -9.866 22.917 1.00 73.94 271 LYS A C 1
ATOM 2148 O O . LYS A 1 271 ? -16.636 -10.754 22.140 1.00 73.94 271 LYS A O 1
ATOM 2153 N N . GLY A 1 272 ? -16.806 -8.573 22.653 1.00 85.00 272 GLY A N 1
ATOM 2154 C CA . GLY A 1 272 ? -16.211 -8.061 21.420 1.00 85.00 272 GLY A CA 1
ATOM 2155 C C . GLY A 1 272 ? -15.405 -6.780 21.631 1.00 85.00 272 GLY A C 1
ATOM 2156 O O . GLY A 1 272 ? -15.542 -6.097 22.646 1.00 85.00 272 GLY A O 1
ATOM 2157 N N . ASP A 1 273 ? -14.554 -6.462 20.655 1.00 90.12 273 ASP A N 1
ATOM 2158 C CA . ASP A 1 273 ? -13.822 -5.196 20.605 1.00 90.12 273 ASP A CA 1
ATOM 2159 C C . ASP A 1 273 ? -14.674 -4.105 19.938 1.00 90.12 273 ASP A C 1
ATOM 2161 O O . ASP A 1 273 ? -15.405 -4.366 18.981 1.00 90.12 273 ASP A O 1
ATOM 2165 N N . ILE A 1 274 ? -14.532 -2.860 20.401 1.00 91.81 274 ILE A N 1
ATOM 2166 C CA . ILE A 1 274 ? -15.195 -1.689 19.811 1.00 91.81 274 ILE A CA 1
ATOM 2167 C C . ILE A 1 274 ? -14.183 -0.920 18.956 1.00 91.81 274 ILE A C 1
ATOM 2169 O O . ILE A 1 274 ? -13.139 -0.488 19.448 1.00 91.81 274 ILE A O 1
ATOM 2173 N N . LEU A 1 275 ? -14.509 -0.710 17.678 1.00 95.06 275 LEU A N 1
ATOM 2174 C CA . LEU A 1 275 ? -13.739 0.128 16.758 1.00 95.06 275 LEU A CA 1
ATOM 2175 C C . LEU A 1 275 ? -14.492 1.433 16.480 1.00 95.06 275 LEU A C 1
ATOM 2177 O O . LEU A 1 275 ? -15.584 1.411 15.918 1.00 95.06 275 LEU A O 1
ATOM 2181 N N . ILE A 1 276 ? -13.885 2.565 16.840 1.00 95.44 276 ILE A N 1
ATOM 2182 C CA . ILE A 1 276 ? -14.455 3.905 16.644 1.00 95.44 276 ILE A CA 1
ATOM 2183 C C . ILE A 1 276 ? -13.677 4.623 15.538 1.00 95.44 276 ILE A C 1
ATOM 2185 O O . ILE A 1 276 ? -12.448 4.687 15.579 1.00 95.44 276 ILE A O 1
ATOM 2189 N N . PHE A 1 277 ? -14.394 5.176 14.559 1.00 96.06 277 PHE A N 1
ATOM 2190 C CA . PHE A 1 277 ? -13.815 5.976 13.481 1.00 96.06 277 PHE A CA 1
ATOM 2191 C C . PHE A 1 277 ? -13.975 7.464 13.782 1.00 96.06 277 PHE A C 1
ATOM 2193 O O . PHE A 1 277 ? -15.088 7.942 13.981 1.00 96.06 277 PHE A O 1
ATOM 2200 N N . LEU A 1 278 ? -12.861 8.192 13.774 1.00 95.56 278 LEU A N 1
ATOM 2201 C CA . LEU A 1 278 ? -12.804 9.636 13.987 1.00 95.56 278 LEU A CA 1
ATOM 2202 C C . LEU A 1 278 ? -11.959 10.296 12.886 1.00 95.56 278 LEU A C 1
ATOM 2204 O O . LEU A 1 278 ? -11.095 9.629 12.305 1.00 95.56 278 LEU A O 1
ATOM 2208 N N . PRO A 1 279 ? -12.211 11.577 12.563 1.00 93.38 279 PRO A N 1
ATOM 2209 C CA . PRO A 1 279 ? -11.628 12.224 11.387 1.00 93.38 279 PRO A CA 1
ATOM 2210 C C . PRO A 1 279 ? -10.142 12.582 11.535 1.00 93.38 279 PRO A C 1
ATOM 2212 O O . PRO A 1 279 ? -9.434 12.632 10.525 1.00 93.38 279 PRO A O 1
ATOM 2215 N N . GLY A 1 280 ? -9.657 12.825 12.754 1.00 93.06 280 GLY A N 1
ATOM 2216 C CA . GLY A 1 280 ? -8.312 13.335 12.999 1.00 93.06 280 GLY A CA 1
ATOM 2217 C C . GLY A 1 280 ? -7.673 12.795 14.275 1.00 93.06 280 GLY A C 1
ATOM 2218 O O . GLY A 1 280 ? -8.287 12.091 15.072 1.00 93.06 280 GLY A O 1
ATOM 2219 N N . GLN A 1 281 ? -6.374 13.067 14.420 1.00 93.75 281 GLN A N 1
ATOM 2220 C CA . GLN A 1 281 ? -5.576 12.571 15.543 1.00 93.75 281 GLN A CA 1
ATOM 2221 C C . GLN A 1 281 ? -5.966 13.237 16.868 1.00 93.75 281 GLN A C 1
ATOM 2223 O O . GLN A 1 281 ? -5.999 12.551 17.884 1.00 93.75 281 GLN A O 1
ATOM 2228 N N . GLU A 1 282 ? -6.248 14.541 16.854 1.00 95.31 282 GLU A N 1
ATOM 2229 C CA . GLU A 1 282 ? -6.623 15.308 18.049 1.00 95.31 282 GLU A CA 1
ATOM 2230 C C . GLU A 1 282 ? -7.912 14.746 18.655 1.00 95.31 282 GLU A C 1
ATOM 2232 O O . GLU A 1 282 ? -7.935 14.367 19.821 1.00 95.31 282 GLU A O 1
ATOM 2237 N N . GLU A 1 283 ? -8.929 14.517 17.823 1.00 95.50 283 GLU A N 1
ATOM 2238 C CA . GLU A 1 283 ? -10.206 13.944 18.241 1.00 95.50 283 GLU A CA 1
ATOM 2239 C C . GLU A 1 283 ? -10.048 12.511 18.776 1.00 95.50 283 GLU A C 1
ATOM 2241 O O . GLU A 1 283 ? -10.706 12.124 19.745 1.00 95.50 283 GLU A O 1
ATOM 2246 N N . ILE A 1 284 ? -9.159 11.710 18.169 1.00 95.88 284 ILE A N 1
ATOM 2247 C CA . ILE A 1 284 ? -8.831 10.356 18.650 1.00 95.88 284 ILE A CA 1
ATOM 2248 C C . ILE A 1 284 ? -8.198 10.409 20.043 1.00 95.88 284 ILE A C 1
ATOM 2250 O O . ILE A 1 284 ? -8.529 9.592 20.909 1.00 95.88 284 ILE A O 1
ATOM 2254 N N . GLU A 1 285 ? -7.263 11.332 20.260 1.00 95.56 285 GLU A N 1
ATOM 2255 C CA . GLU A 1 285 ? -6.579 11.495 21.541 1.00 95.56 285 GLU A CA 1
ATOM 2256 C C . GLU A 1 285 ? -7.540 11.999 22.623 1.00 95.56 285 GLU A C 1
ATOM 2258 O O . GLU A 1 285 ? -7.581 11.413 23.710 1.00 95.56 285 GLU A O 1
ATOM 2263 N N . ASP A 1 286 ? -8.375 12.986 22.305 1.00 94.88 286 ASP A N 1
ATOM 2264 C CA . ASP A 1 286 ? -9.382 13.538 23.210 1.00 94.88 286 ASP A CA 1
ATOM 2265 C C . ASP A 1 286 ? -10.397 12.476 23.643 1.00 94.88 286 ASP A C 1
ATOM 2267 O O . ASP A 1 286 ? -10.585 12.245 24.844 1.00 94.88 286 ASP A O 1
ATOM 2271 N N . LEU A 1 287 ? -10.986 11.741 22.692 1.00 95.69 287 LEU A N 1
ATOM 2272 C CA . LEU A 1 287 ? -11.928 10.666 23.012 1.00 95.69 287 LEU A CA 1
ATOM 2273 C C . LEU A 1 287 ? -11.262 9.556 23.843 1.00 95.69 287 LEU A C 1
ATOM 2275 O O . LEU A 1 287 ? -11.851 9.044 24.796 1.00 95.69 287 LEU A O 1
ATOM 2279 N N . SER A 1 288 ? -10.011 9.200 23.532 1.00 94.88 288 SER A N 1
ATOM 2280 C CA . SER A 1 288 ? -9.228 8.210 24.288 1.00 94.88 288 SER A CA 1
ATOM 2281 C C . SER A 1 288 ? -9.009 8.631 25.745 1.00 94.88 288 SER A C 1
ATOM 2283 O O . SER A 1 288 ? -9.073 7.792 26.652 1.00 94.88 288 SER A O 1
ATOM 2285 N N . VAL A 1 289 ? -8.771 9.921 25.998 1.00 95.06 289 VAL A N 1
ATOM 2286 C CA . VAL A 1 289 ? -8.660 10.469 27.356 1.00 95.06 289 VAL A CA 1
ATOM 2287 C C . VAL A 1 289 ? -10.013 10.434 28.067 1.00 95.06 289 VAL A C 1
ATOM 2289 O O . VAL A 1 289 ? -10.078 9.973 29.212 1.00 95.06 289 VAL A O 1
ATOM 2292 N N . LEU A 1 290 ? -11.089 10.859 27.399 1.00 93.62 290 LEU A N 1
ATOM 2293 C CA . LEU A 1 290 ? -12.443 10.872 27.960 1.00 93.62 290 LEU A CA 1
ATOM 2294 C C . LEU A 1 290 ? -12.933 9.468 28.335 1.00 93.62 290 LEU A C 1
ATOM 2296 O O . LEU A 1 290 ? -13.409 9.281 29.457 1.00 93.62 290 LEU A O 1
ATOM 2300 N N . LEU A 1 291 ? -12.744 8.473 27.461 1.00 93.38 291 LEU A N 1
ATOM 2301 C CA . LEU A 1 291 ? -13.078 7.068 27.728 1.00 93.38 291 LEU A CA 1
ATOM 2302 C C . LEU A 1 291 ? -12.333 6.541 28.960 1.00 93.38 291 LEU A C 1
ATOM 2304 O O . LEU A 1 291 ? -12.936 5.982 29.875 1.00 93.38 291 LEU A O 1
ATOM 2308 N N . LYS A 1 292 ? -11.013 6.763 29.033 1.00 91.75 292 LYS A N 1
ATOM 2309 C CA . LYS A 1 292 ? -10.195 6.318 30.177 1.00 91.75 292 LYS A CA 1
ATOM 2310 C C . LYS A 1 292 ? -10.602 6.980 31.486 1.00 91.75 292 LYS A C 1
ATOM 2312 O O . LYS A 1 292 ? -10.437 6.364 32.537 1.00 91.75 292 LYS A O 1
ATOM 2317 N N . LYS A 1 293 ? -11.060 8.233 31.443 1.00 90.69 293 LYS A N 1
ATOM 2318 C CA . LYS A 1 293 ? -11.534 8.953 32.625 1.00 90.69 293 LYS A CA 1
ATOM 2319 C C . LYS A 1 293 ? -12.847 8.351 33.133 1.00 90.69 293 LYS A C 1
ATOM 2321 O O . LYS A 1 293 ? -12.888 7.933 34.285 1.00 90.69 293 LYS A O 1
ATOM 2326 N N . HIS A 1 294 ? -13.849 8.205 32.264 1.00 86.62 294 HIS A N 1
ATOM 2327 C CA . HIS A 1 294 ? -15.157 7.652 32.638 1.00 86.62 294 HIS A CA 1
ATOM 2328 C C . HIS A 1 294 ? -15.051 6.216 33.170 1.00 86.62 294 HIS A C 1
ATOM 2330 O O . HIS A 1 294 ? -15.565 5.921 34.245 1.00 86.62 294 HIS A O 1
ATOM 2336 N N . LEU A 1 295 ? -14.272 5.353 32.507 1.00 85.12 295 LEU A N 1
ATOM 2337 C CA . LEU A 1 295 ? -14.063 3.974 32.969 1.00 85.12 295 LEU A CA 1
ATOM 2338 C C . LEU A 1 295 ? -13.368 3.897 34.344 1.00 85.12 295 LEU A C 1
ATOM 2340 O O . LEU A 1 295 ? -13.632 2.985 35.128 1.00 85.12 295 LEU A O 1
ATOM 2344 N N . LYS A 1 296 ? -12.476 4.844 34.668 1.00 81.88 296 LYS A N 1
ATOM 2345 C CA . LYS A 1 296 ? -11.817 4.908 35.987 1.00 81.88 296 LYS A CA 1
ATOM 2346 C C . LYS A 1 296 ? -12.747 5.425 37.077 1.00 81.88 296 LYS A C 1
ATOM 2348 O O . LYS A 1 296 ? -12.742 4.876 38.182 1.00 81.88 296 LYS A O 1
ATOM 2353 N N . ASP A 1 297 ? -13.508 6.473 36.783 1.00 76.12 297 ASP A N 1
ATOM 2354 C CA . ASP A 1 297 ? -14.448 7.074 37.729 1.00 76.12 297 ASP A CA 1
ATOM 2355 C C . ASP A 1 297 ? -15.530 6.053 38.123 1.00 76.12 297 ASP A C 1
ATOM 2357 O O . ASP A 1 297 ? -15.881 5.921 39.301 1.00 76.12 297 ASP A O 1
ATOM 2361 N N . GLU A 1 298 ? -15.964 5.217 37.180 1.00 67.81 298 GLU A N 1
ATOM 2362 C CA . GLU A 1 298 ? -16.899 4.130 37.456 1.00 67.81 298 GLU A CA 1
ATOM 2363 C C . GLU A 1 298 ? -16.281 2.943 38.194 1.00 67.81 298 GLU A C 1
ATOM 2365 O O . GLU A 1 298 ? -16.868 2.479 39.170 1.00 67.81 298 GLU A O 1
ATOM 2370 N N . ALA A 1 299 ? -15.075 2.489 37.831 1.00 62.41 299 ALA A N 1
ATOM 2371 C CA . ALA A 1 299 ? -14.381 1.446 38.596 1.00 62.41 299 ALA A CA 1
ATOM 2372 C C . ALA A 1 299 ? -14.181 1.861 40.069 1.00 62.41 299 ALA A C 1
ATOM 2374 O O . ALA A 1 299 ? -14.298 1.050 40.994 1.00 62.41 299 ALA A O 1
ATOM 2375 N N . THR A 1 300 ? -13.938 3.152 40.301 1.00 60.47 300 THR A N 1
ATOM 2376 C CA . THR A 1 300 ? -13.818 3.739 41.641 1.00 60.47 300 THR A CA 1
ATOM 2377 C C . THR A 1 300 ? -15.175 3.812 42.352 1.00 60.47 300 THR A C 1
ATOM 2379 O O . THR A 1 300 ? -15.276 3.543 43.547 1.00 60.47 300 THR A O 1
ATOM 2382 N N . THR A 1 301 ? -16.252 4.118 41.630 1.00 60.38 301 THR A N 1
ATOM 2383 C CA . THR A 1 301 ? -17.615 4.154 42.184 1.00 60.38 301 THR A CA 1
ATOM 2384 C C . THR A 1 301 ? -18.130 2.753 42.529 1.00 60.38 301 THR A C 1
ATOM 2386 O O . THR A 1 301 ? -18.715 2.562 43.595 1.00 60.38 301 THR A O 1
ATOM 2389 N N . PHE A 1 302 ? -17.833 1.753 41.697 1.00 57.03 302 PHE A N 1
ATOM 2390 C CA . PHE A 1 302 ? -18.180 0.348 41.921 1.00 57.03 302 PHE A CA 1
ATOM 2391 C C . PHE A 1 302 ? -17.414 -0.260 43.108 1.00 57.03 302 PHE A C 1
ATOM 2393 O O . PHE A 1 302 ? -17.977 -0.959 43.945 1.00 57.03 302 PHE A O 1
ATOM 2400 N N . THR A 1 303 ? -16.128 0.060 43.265 1.00 53.31 303 THR A N 1
ATOM 2401 C CA . THR A 1 303 ? -15.343 -0.385 44.436 1.00 53.31 303 THR A CA 1
ATOM 2402 C C . THR A 1 303 ? -15.775 0.310 45.736 1.00 53.31 303 THR A C 1
ATOM 2404 O O . THR A 1 303 ? -15.828 -0.316 46.802 1.00 53.31 303 THR A O 1
ATOM 2407 N N . ASN A 1 304 ? -16.167 1.584 45.663 1.00 51.41 304 ASN A N 1
ATOM 2408 C CA . ASN A 1 304 ? -16.725 2.321 46.799 1.00 51.41 304 ASN A CA 1
ATOM 2409 C C . ASN A 1 304 ? -18.150 1.874 47.176 1.00 51.41 304 ASN A C 1
ATOM 2411 O O . ASN A 1 304 ? -18.523 1.962 48.347 1.00 51.41 304 ASN A O 1
ATOM 2415 N N . SER A 1 305 ? -18.952 1.374 46.230 1.00 54.03 305 SER A N 1
ATOM 2416 C CA . SER A 1 305 ? -20.269 0.802 46.530 1.00 54.03 305 SER A CA 1
ATOM 2417 C C . SER A 1 305 ? -20.155 -0.595 47.148 1.00 54.03 305 SER A C 1
ATOM 2419 O O . SER A 1 305 ? -20.853 -0.859 48.127 1.00 54.03 305 SER A O 1
ATOM 2421 N N . LEU A 1 306 ? -19.219 -1.444 46.699 1.00 48.12 306 LEU A N 1
ATOM 2422 C CA . LEU A 1 306 ? -18.947 -2.753 47.321 1.00 48.12 306 LEU A CA 1
ATOM 2423 C C . LEU A 1 306 ? -18.395 -2.636 48.751 1.00 48.12 306 LEU A C 1
ATOM 2425 O O . LEU A 1 306 ? -18.733 -3.446 49.609 1.00 48.12 306 LEU A O 1
ATOM 2429 N N . SER A 1 307 ? -17.585 -1.615 49.046 1.00 48.22 307 SER A N 1
ATOM 2430 C CA . SER A 1 307 ? -17.098 -1.363 50.415 1.00 48.22 307 SER A CA 1
ATOM 2431 C C . SER A 1 307 ? -18.151 -0.738 51.343 1.00 48.22 307 SER A C 1
ATOM 2433 O O . SER A 1 307 ? -17.994 -0.787 52.563 1.00 48.22 307 SER A O 1
ATOM 2435 N N . ARG A 1 308 ? -19.243 -0.184 50.793 1.00 45.44 308 ARG A N 1
ATOM 2436 C CA . ARG A 1 308 ? -20.387 0.353 51.556 1.00 45.44 308 ARG A CA 1
ATOM 2437 C C . ARG A 1 308 ? -21.559 -0.622 51.684 1.00 45.44 308 ARG A C 1
ATOM 2439 O O . ARG A 1 308 ? -22.375 -0.453 52.586 1.00 45.44 308 ARG A O 1
ATOM 2446 N N . THR A 1 309 ? -21.636 -1.654 50.847 1.00 42.84 309 THR A N 1
ATOM 2447 C CA . THR A 1 309 ? -22.724 -2.646 50.848 1.00 42.84 309 THR A CA 1
ATOM 2448 C C . THR A 1 309 ? -22.299 -3.969 51.487 1.00 42.84 309 THR A C 1
ATOM 2450 O O . THR A 1 309 ? -22.429 -5.046 50.922 1.00 42.84 309 THR A O 1
ATOM 2453 N N . SER A 1 310 ? -21.908 -3.897 52.762 1.00 43.34 310 SER A N 1
ATOM 2454 C CA . SER A 1 310 ? -22.095 -5.017 53.703 1.00 43.34 310 SER A CA 1
ATOM 2455 C C . SER A 1 310 ? -23.552 -5.127 54.182 1.00 43.34 310 SER A C 1
ATOM 2457 O O . SER A 1 310 ? -23.841 -5.900 55.089 1.00 43.34 310 SER A O 1
ATOM 2459 N N . ASN A 1 311 ? -24.476 -4.331 53.633 1.00 41.66 311 ASN A N 1
ATOM 2460 C CA . ASN A 1 311 ? -25.905 -4.421 53.905 1.00 41.66 311 ASN A CA 1
ATOM 2461 C C . ASN A 1 311 ? -26.717 -3.772 52.774 1.00 41.66 311 ASN A C 1
ATOM 2463 O O . ASN A 1 311 ? -26.444 -2.638 52.395 1.00 41.66 311 ASN A O 1
ATOM 2467 N N . THR A 1 312 ? -27.776 -4.466 52.350 1.00 39.44 312 THR A N 1
ATOM 2468 C CA . THR A 1 312 ? -28.880 -4.071 51.442 1.00 39.44 312 THR A CA 1
ATOM 2469 C C . THR A 1 312 ? -28.731 -4.281 49.923 1.00 39.44 312 THR A C 1
ATOM 2471 O O . THR A 1 312 ? -27.651 -4.247 49.351 1.00 39.44 312 THR A O 1
ATOM 2474 N N . ASN A 1 313 ? -29.879 -4.629 49.325 1.00 41.44 313 ASN A N 1
ATOM 2475 C CA . ASN A 1 313 ? -30.092 -5.487 48.155 1.00 41.44 313 ASN A CA 1
ATOM 2476 C C . ASN A 1 313 ? -29.821 -4.847 46.774 1.00 41.44 313 ASN A C 1
ATOM 2478 O O . ASN A 1 313 ? -30.248 -3.737 46.484 1.00 41.44 313 ASN A O 1
ATOM 2482 N N . ASN A 1 314 ? -29.253 -5.658 45.873 1.00 40.75 314 ASN A N 1
ATOM 2483 C CA . ASN A 1 314 ? -28.790 -5.378 44.500 1.00 40.75 314 ASN A CA 1
ATOM 2484 C C . ASN A 1 314 ? -29.846 -4.997 43.426 1.00 40.75 314 ASN A C 1
ATOM 2486 O O . ASN A 1 314 ? -29.578 -5.170 42.240 1.00 40.75 314 ASN A O 1
ATOM 2490 N N . LYS A 1 315 ? -31.047 -4.508 43.767 1.00 39.97 315 LYS A N 1
ATOM 2491 C CA . LYS A 1 315 ? -32.093 -4.234 42.749 1.00 39.97 315 LYS A CA 1
ATOM 2492 C C . LYS A 1 315 ? -32.206 -2.777 42.284 1.00 39.97 315 LYS A C 1
ATOM 2494 O O . LYS A 1 315 ? -32.714 -2.556 41.189 1.00 39.97 315 LYS A O 1
ATOM 2499 N N . ASP A 1 316 ? -31.671 -1.813 43.030 1.00 39.03 316 ASP A N 1
ATOM 2500 C CA . ASP A 1 316 ? -31.957 -0.390 42.775 1.00 39.03 316 ASP A CA 1
ATOM 2501 C C . ASP A 1 316 ? -30.949 0.315 41.846 1.00 39.03 316 ASP A C 1
ATOM 2503 O O . ASP A 1 316 ? -31.229 1.392 41.330 1.00 39.03 316 ASP A O 1
ATOM 2507 N N . ILE A 1 317 ? -29.791 -0.292 41.561 1.00 46.16 317 ILE A N 1
ATOM 2508 C CA . ILE A 1 317 ? -28.739 0.345 40.741 1.00 46.16 317 ILE A CA 1
ATOM 2509 C C . ILE A 1 317 ? -29.078 0.295 39.238 1.00 46.16 317 ILE A C 1
ATOM 2511 O O . ILE A 1 317 ? -28.741 1.207 38.490 1.00 46.16 317 ILE A O 1
ATOM 2515 N N . VAL A 1 318 ? -29.811 -0.731 38.793 1.00 37.75 318 VAL A N 1
ATOM 2516 C CA . VAL A 1 318 ? -30.090 -0.976 37.365 1.00 37.75 318 VAL A CA 1
ATOM 2517 C C . VAL A 1 318 ? -31.175 -0.042 36.800 1.00 37.75 318 VAL A C 1
ATOM 2519 O O . VAL A 1 318 ? -31.230 0.182 35.593 1.00 37.75 318 VAL A O 1
ATOM 2522 N N . GLN A 1 319 ? -32.038 0.545 37.638 1.00 34.53 319 GLN A N 1
ATOM 2523 C CA . GLN A 1 319 ? -33.138 1.397 37.159 1.00 34.53 319 GLN A CA 1
ATOM 2524 C C . GLN A 1 319 ? -32.740 2.848 36.864 1.00 34.53 319 GLN A C 1
ATOM 2526 O O . GLN A 1 319 ? -33.403 3.488 36.051 1.00 34.53 319 GLN A O 1
ATOM 2531 N N . SER A 1 320 ? -31.652 3.356 37.443 1.00 36.75 320 SER A N 1
ATOM 2532 C CA . SER A 1 320 ? -31.236 4.755 37.253 1.00 36.75 320 SER A CA 1
ATOM 2533 C C . SER A 1 320 ? -30.550 5.026 35.908 1.00 36.75 320 SER A C 1
ATOM 2535 O O . SER A 1 320 ? -30.386 6.182 35.540 1.00 36.75 320 SER A O 1
ATOM 2537 N N . ILE A 1 321 ? -30.169 3.980 35.165 1.00 44.69 321 ILE A N 1
ATOM 2538 C CA . ILE A 1 321 ? -29.419 4.099 33.901 1.00 44.69 321 ILE A CA 1
ATOM 2539 C C . ILE A 1 321 ? -30.351 4.131 32.674 1.00 44.69 321 ILE A C 1
ATOM 2541 O O . ILE A 1 321 ? -29.990 4.677 31.643 1.00 44.69 321 ILE A O 1
ATOM 2545 N N . LYS A 1 322 ? -31.600 3.656 32.776 1.00 32.84 322 LYS A N 1
ATOM 2546 C CA . LYS A 1 322 ? -32.566 3.654 31.652 1.00 32.84 322 LYS A CA 1
ATOM 2547 C C . LYS A 1 322 ? -33.228 5.017 31.362 1.00 32.84 322 LYS A C 1
ATOM 2549 O O . LYS A 1 322 ? -34.252 5.056 30.684 1.00 32.84 322 LYS A O 1
ATOM 2554 N N . GLY A 1 323 ? -32.715 6.106 31.933 1.00 35.53 323 GLY A N 1
ATOM 2555 C CA . GLY A 1 323 ? -33.368 7.421 31.953 1.00 35.53 323 GLY A CA 1
ATOM 2556 C C . GLY A 1 323 ? -32.612 8.563 31.270 1.00 35.53 323 GLY A C 1
ATOM 2557 O O . GLY A 1 323 ? -33.018 9.709 31.454 1.00 35.53 323 GLY A O 1
ATOM 2558 N N . ILE A 1 324 ? -31.539 8.278 30.530 1.00 33.72 324 ILE A N 1
ATOM 2559 C CA . ILE A 1 324 ? -30.771 9.247 29.728 1.00 33.72 324 ILE A CA 1
ATOM 2560 C C . ILE A 1 324 ? -30.732 8.723 28.295 1.00 33.72 324 ILE A C 1
ATOM 2562 O O . ILE A 1 324 ? -30.949 9.539 27.376 1.00 33.72 324 ILE A O 1
#

Secondary structure (DSSP, 8-state):
-GGGSTTSSS----------S-EEEEEESSHHHHHHHHHHHHHHHHHHH-TTSTTTT---BTTTEEEEETTEEE--TTT--EEEEEHHHHHHHHHH-TT-TTEEEEEE--GGG--HHHHHHHHHHHHHHHHTSPPPTT-------------TT--HHHHHHHHHHHHHHHHHHTTPPPPEEEE--SS--HHHHHHHHSPB-TTS-BSS------SS----TT-----------PPP------SS--S-HHHHHHHHHHHHHHHHTTSTT---------SSHHHHHHHHHHHHHHHHHHHHHHHHHHHH-SSS-TTSTTTSSTT-

Sequence (324 aa):
LRQIRSKFSSSASSTKQQQYGQIIGITQPRRVAAITIAKRVSEELAPSYFRNGTDINKSLLGNLVGYRVRFDSNSSPYQTKILYLTDGMLLREAISDPLLRKYGIIVLDEAHERSLQTDILFGVVKRAMEARRPPSRQSSSQSVEKSFVKGEGVSDEDKDAFIKVRLKEVSQQLRLPPLHVVVMSATLDIQTFQNFFSPKDANGNDSLPLSNEDESDISTSDLNMQMIKIPGRQYPVQILYTKDVQEDYIDSALSTALQIHFDMVQEEEDKGDILIFLPGQEEIEDLSVLLKKHLKDEATTFTNSLSRTSNTNNKDIVQSIKGI

InterPro domains:
  IPR002464 DNA/RNA helicase, ATP-dependent, DEAH-box type, conserved site [PS00690] (104-113)
  IPR014001 Helicase superfamily 1/2, ATP-binding domain [PS51192] (1-206)
  IPR027417 P-loop containing nucleoside triphosphate hydrolase [G3DSA:3.40.50.300] (8-233)
  IPR027417 P-loop containing nucleoside triphosphate hydrolase [G3DSA:3.40.50.300] (234-322)
  IPR027417 P-loop containing nucleoside triphosphate hydrolase [SSF52540] (24-289)

pLDDT: mean 77.23, std 21.29, range [29.72, 98.69]